Protein AF-A0A3M1SHG5-F1 (afdb_monomer_lite)

Radius of gyration: 18.91 Å; chains: 1; bounding box: 46×49×50 Å

pLDDT: mean 85.2, std 12.47, range [35.81, 97.19]

Sequence (243 aa):
SERDSDAIVTEVKMPDAFVSQILRYESGGIKKIAETGGFFRVINNHLYHQGYSRKEVFSGPIHEVRLDGALKFGEEIKNFSGPIYDFAPLSEKKVISVDKDNRLVLLEEGVAYWIDDEDLGGFTREFRGASPTLMLEAPKWHINDRLEPYLGGVLVPDREPLASKAKTIGYKSSQLLYVWERDGLVQKKAVIEKIKGELLDYTLMGNKIAVLSKPMFGLQAGNILKGENPFVKLLQVYSVSVR

Secondary structure (DSSP, 8-state):
--GGGEEEEEEEETTTEEEEEEEEEETTEEEEEEEEESEEEEETTEEEEEEEETTTEEEEEEEEEEEESEEEEEEEP-S--S-TTSEEESSSSEEEEE-TTSEEEEEETTEEEEEEEEE----SEEEE---SSTTSPPPEEEEPPPPEEETTEEEEEEEEESSTT-TTS-EEEEEEEEEEEETTEEEEEEEEEEEESEEEEEEEETTEEEEEEE-GGG--HHHHTTTS-S---EEEEEEPP--

Foldseek 3Di:
DQCVQKDKDWDDPPPPFIKIWIWGQDPVGIDTQAMDTADWDDAPNWIKGFHADLVQRGDDFIFTWDDDSYIDTHDGLQLEDDHPQFWHDLDSFWIWGADPQQWIFIGGSHHTPDTDPDHQLDAQAKDFYDDPDPPDGGDIDGRHAHWYDDPSWIKDKGFAAPDSVCSHQWTQFIFIWTWHDDPSDIDIDTQGGGHAIAFPHWDDDPQKIWTWHAHGNQADVVCVVVVHDRRDIDTDMDGGDDD

Structure (mmCIF, N/CA/C/O backbone):
data_AF-A0A3M1SHG5-F1
#
_entry.id   AF-A0A3M1SHG5-F1
#
loop_
_atom_site.group_PDB
_atom_site.id
_atom_site.type_symbol
_atom_site.label_atom_id
_atom_site.label_alt_id
_atom_site.label_comp_id
_atom_site.label_asym_id
_atom_site.label_entity_id
_atom_site.label_seq_id
_atom_site.pdbx_PDB_ins_code
_atom_site.Cartn_x
_atom_site.Cartn_y
_atom_site.Cartn_z
_atom_site.occupancy
_atom_site.B_iso_or_equiv
_atom_site.auth_seq_id
_atom_site.auth_comp_id
_atom_site.auth_asym_id
_atom_site.auth_atom_id
_atom_site.pdbx_PDB_model_num
ATOM 1 N N . SER A 1 1 ? 17.444 13.078 5.108 1.00 42.72 1 SER A N 1
ATOM 2 C CA . SER A 1 1 ? 18.357 13.984 4.369 1.00 42.72 1 SER A CA 1
ATOM 3 C C . SER A 1 1 ? 17.901 14.080 2.917 1.00 42.72 1 SER A C 1
ATOM 5 O O . SER A 1 1 ? 17.712 13.048 2.288 1.00 42.72 1 SER A O 1
ATOM 7 N N . GLU A 1 2 ? 17.637 15.303 2.437 1.00 35.81 2 GLU A N 1
ATOM 8 C CA . GLU A 1 2 ? 17.063 15.724 1.129 1.00 35.81 2 GLU A CA 1
ATOM 9 C C . GLU A 1 2 ? 15.755 15.072 0.628 1.00 35.81 2 GLU A C 1
ATOM 11 O O . GLU A 1 2 ? 14.947 15.775 0.033 1.00 35.81 2 GLU A O 1
ATOM 16 N N . ARG A 1 3 ? 15.478 13.790 0.896 1.00 50.09 3 ARG A N 1
ATOM 17 C CA . ARG A 1 3 ? 14.226 13.115 0.495 1.00 50.09 3 ARG A CA 1
ATOM 18 C C . ARG A 1 3 ? 13.043 13.366 1.434 1.00 50.09 3 ARG A C 1
ATOM 20 O O . ARG A 1 3 ? 11.915 13.094 1.050 1.00 50.09 3 ARG A O 1
ATOM 27 N N . ASP A 1 4 ? 13.275 13.894 2.638 1.00 52.69 4 ASP A N 1
ATOM 28 C CA . ASP A 1 4 ? 12.216 14.083 3.648 1.00 52.69 4 ASP A CA 1
ATOM 29 C C . ASP A 1 4 ? 11.185 15.166 3.257 1.00 52.69 4 ASP A C 1
ATOM 31 O O . ASP A 1 4 ? 10.133 15.272 3.883 1.00 52.69 4 ASP A O 1
ATOM 35 N N . SER A 1 5 ? 11.465 15.964 2.219 1.00 61.06 5 SER A N 1
ATOM 36 C CA . SER A 1 5 ? 10.555 16.974 1.651 1.00 61.06 5 SER A CA 1
ATOM 37 C C . SER A 1 5 ? 9.910 16.564 0.322 1.00 61.06 5 SER A C 1
ATOM 39 O O . SER A 1 5 ? 9.179 17.366 -0.269 1.00 61.06 5 SER A O 1
ATOM 41 N N . ASP A 1 6 ? 10.202 15.359 -0.173 1.00 75.19 6 ASP A N 1
ATOM 42 C CA . ASP A 1 6 ? 9.713 14.889 -1.466 1.00 75.19 6 ASP A CA 1
ATOM 43 C C . ASP A 1 6 ? 8.403 14.113 -1.281 1.00 75.19 6 ASP A C 1
ATOM 45 O O . ASP A 1 6 ? 8.302 13.181 -0.484 1.00 75.19 6 ASP A O 1
ATOM 49 N N . ALA A 1 7 ? 7.384 14.500 -2.040 1.00 77.69 7 ALA A N 1
ATOM 50 C CA . ALA A 1 7 ? 6.098 13.833 -2.125 1.00 77.69 7 ALA A CA 1
ATOM 51 C C . ALA A 1 7 ? 5.972 13.121 -3.473 1.00 77.69 7 ALA A C 1
ATOM 53 O O . ALA A 1 7 ? 6.333 13.657 -4.521 1.00 77.69 7 ALA A O 1
ATOM 54 N N . ILE A 1 8 ? 5.405 11.919 -3.460 1.00 77.31 8 ILE A N 1
ATOM 55 C CA . ILE A 1 8 ? 5.080 11.182 -4.680 1.00 77.31 8 ILE A CA 1
ATOM 56 C C . ILE A 1 8 ? 3.580 11.235 -4.874 1.00 77.31 8 ILE A C 1
ATOM 58 O O . ILE A 1 8 ? 2.815 10.874 -3.979 1.00 77.31 8 ILE A O 1
ATOM 62 N N . VAL A 1 9 ? 3.173 11.674 -6.058 1.00 78.38 9 VAL A N 1
ATOM 63 C CA . VAL A 1 9 ? 1.771 11.768 -6.446 1.00 78.38 9 VAL A CA 1
ATOM 64 C C . VAL A 1 9 ? 1.573 10.937 -7.704 1.00 78.38 9 VAL A C 1
ATOM 66 O O . VAL A 1 9 ? 2.239 11.156 -8.712 1.00 78.38 9 VAL A O 1
ATOM 69 N N . THR A 1 10 ? 0.655 9.977 -7.646 1.00 74.75 10 THR A N 1
ATOM 70 C CA . THR A 1 10 ? 0.215 9.219 -8.820 1.00 74.75 10 THR A CA 1
ATOM 71 C C . THR A 1 10 ? -1.166 9.708 -9.222 1.00 74.75 10 THR A C 1
ATOM 73 O O . THR A 1 10 ? -2.114 9.614 -8.442 1.00 74.75 10 THR A O 1
ATOM 76 N N . GLU A 1 11 ? -1.274 10.222 -10.443 1.00 70.12 11 GLU A N 1
ATOM 77 C CA . GLU A 1 11 ? -2.518 10.708 -11.024 1.00 70.12 11 GLU A CA 1
ATOM 78 C C . GLU A 1 11 ? -3.013 9.761 -12.117 1.00 70.12 11 GLU A C 1
ATOM 80 O O . GLU A 1 11 ? -2.271 9.344 -13.012 1.00 70.12 11 GLU A O 1
ATOM 85 N N . VAL A 1 12 ? -4.311 9.467 -12.067 1.00 68.81 12 VAL A N 1
ATOM 86 C CA . VAL A 1 12 ? -4.997 8.695 -13.103 1.00 68.81 12 VAL A CA 1
ATOM 87 C C . VAL A 1 12 ? -5.640 9.663 -14.089 1.00 68.81 12 VAL A C 1
ATOM 89 O O . VAL A 1 12 ? -6.598 10.355 -13.743 1.00 68.81 12 VAL A O 1
ATOM 92 N N . LYS A 1 13 ? -5.155 9.700 -15.332 1.00 67.19 13 LYS A N 1
ATOM 93 C CA . LYS A 1 13 ? -5.786 10.444 -16.432 1.00 67.19 13 LYS A CA 1
ATOM 94 C C . LYS A 1 13 ? -6.551 9.458 -17.306 1.00 67.19 13 LYS A C 1
ATOM 96 O O . LYS A 1 13 ? -6.068 8.985 -18.335 1.00 67.19 13 LYS A O 1
ATOM 101 N N . MET A 1 14 ? -7.747 9.106 -16.841 1.00 61.06 14 MET A N 1
ATOM 102 C CA . MET A 1 14 ? -8.614 8.154 -17.534 1.00 61.06 14 MET A CA 1
ATOM 103 C C . MET A 1 14 ? -9.042 8.679 -18.915 1.00 61.06 14 MET A C 1
ATOM 105 O O . MET A 1 14 ? -9.352 9.867 -19.020 1.00 61.06 14 MET A O 1
ATOM 109 N N . PRO A 1 15 ? -9.145 7.815 -19.947 1.00 58.28 15 PRO A N 1
ATOM 110 C CA . PRO A 1 15 ? -8.792 6.388 -19.981 1.00 58.28 15 PRO A CA 1
ATOM 111 C C . PRO A 1 15 ? -7.375 6.108 -20.525 1.00 58.28 15 PRO A C 1
ATOM 113 O O . PRO A 1 15 ? -7.031 4.952 -20.774 1.00 58.28 15 PRO A O 1
ATOM 116 N N . ASP A 1 16 ? -6.568 7.142 -20.768 1.00 64.56 16 ASP A N 1
ATOM 117 C CA . ASP A 1 16 ? -5.453 7.036 -21.711 1.00 64.56 16 ASP A CA 1
ATOM 118 C C . ASP A 1 16 ? -4.076 6.929 -21.058 1.00 64.56 16 ASP A C 1
ATOM 120 O O . ASP A 1 16 ? -3.171 6.361 -21.674 1.00 64.56 16 ASP A O 1
ATOM 124 N N . ALA A 1 17 ? -3.903 7.447 -19.839 1.00 71.75 17 ALA A N 1
ATOM 125 C CA . ALA A 1 17 ? -2.590 7.505 -19.215 1.00 71.75 17 ALA A CA 1
ATOM 126 C C . ALA A 1 17 ? -2.629 7.447 -17.686 1.00 71.75 17 ALA A C 1
ATOM 128 O O . ALA A 1 17 ? -3.481 8.034 -17.018 1.00 71.75 17 ALA A O 1
ATOM 129 N N . PHE A 1 18 ? -1.604 6.806 -17.143 1.00 82.12 18 PHE A N 1
ATOM 130 C CA . PHE A 1 18 ? -1.181 6.968 -15.764 1.00 82.12 18 PHE A CA 1
ATOM 131 C C . PHE A 1 18 ? 0.082 7.800 -15.729 1.00 82.12 18 PHE A C 1
ATOM 133 O O . PHE A 1 18 ? 1.039 7.482 -16.438 1.00 82.12 18 PHE A O 1
ATOM 140 N N . VAL A 1 19 ? 0.072 8.850 -14.915 1.00 88.31 19 VAL A N 1
ATOM 141 C CA . VAL A 1 19 ? 1.222 9.731 -14.745 1.00 88.31 19 VAL A CA 1
ATOM 142 C C . VAL A 1 19 ? 1.568 9.776 -13.267 1.00 88.31 19 VAL A C 1
ATOM 144 O O . VAL A 1 19 ? 0.762 10.212 -12.445 1.00 88.31 19 VAL A O 1
ATOM 147 N N . SER A 1 20 ? 2.780 9.352 -12.932 1.00 90.81 20 SER A N 1
ATOM 148 C CA . SER A 1 20 ? 3.344 9.546 -11.600 1.00 90.81 20 SER A CA 1
ATOM 149 C C . SER A 1 20 ? 4.341 10.692 -11.620 1.00 90.81 20 SER A C 1
ATOM 151 O O . SER A 1 20 ? 5.168 10.809 -12.524 1.00 90.81 20 SER A O 1
ATOM 153 N N . GLN A 1 21 ? 4.274 11.530 -10.594 1.00 92.25 21 GLN A N 1
ATOM 154 C CA . GLN A 1 21 ? 5.118 12.698 -10.404 1.00 92.25 21 GLN A CA 1
ATOM 155 C C . GLN A 1 21 ? 5.831 12.617 -9.059 1.00 92.25 21 GLN A C 1
ATOM 157 O O . GLN A 1 21 ? 5.271 12.162 -8.060 1.00 92.25 21 GLN A O 1
ATOM 162 N N . ILE A 1 22 ? 7.064 13.113 -9.039 1.00 90.88 22 ILE A N 1
ATOM 163 C CA . ILE A 1 22 ? 7.790 13.406 -7.807 1.00 90.88 22 ILE A CA 1
ATOM 164 C C . ILE A 1 22 ? 7.788 14.920 -7.650 1.00 90.88 22 ILE A C 1
ATOM 166 O O . ILE A 1 22 ? 8.223 15.656 -8.544 1.00 90.88 22 ILE A O 1
ATOM 170 N N . LEU A 1 23 ? 7.261 15.372 -6.524 1.00 90.31 23 LEU A N 1
ATOM 171 C CA . LEU A 1 23 ? 7.122 16.767 -6.152 1.00 90.31 23 LEU A CA 1
ATOM 172 C C . LEU A 1 23 ? 8.027 17.043 -4.954 1.00 90.31 23 LEU A C 1
ATOM 174 O O . LEU A 1 23 ? 8.112 16.224 -4.050 1.00 90.31 23 LEU A O 1
ATOM 178 N N . ARG A 1 24 ? 8.666 18.205 -4.917 1.00 87.50 24 ARG A N 1
ATOM 179 C CA . ARG A 1 24 ? 9.468 18.667 -3.785 1.00 87.50 24 ARG A CA 1
ATOM 180 C C . ARG A 1 24 ? 8.881 19.948 -3.238 1.00 87.50 24 ARG A C 1
ATOM 182 O O . ARG A 1 24 ? 8.533 20.843 -4.010 1.00 87.50 24 ARG A O 1
ATOM 189 N N . TYR A 1 25 ? 8.782 20.038 -1.918 1.00 85.31 25 TYR A N 1
ATOM 190 C CA . TYR A 1 25 ? 8.487 21.302 -1.262 1.00 85.31 25 TYR A CA 1
ATOM 191 C C . TYR A 1 25 ? 9.783 22.080 -1.015 1.00 85.31 25 TYR A C 1
ATOM 193 O O . TYR A 1 25 ? 10.661 21.626 -0.284 1.00 85.31 25 TYR A O 1
ATOM 201 N N . GLU A 1 26 ? 9.898 23.254 -1.628 1.00 86.69 26 GLU A N 1
ATOM 202 C CA . GLU A 1 26 ? 11.023 24.182 -1.485 1.00 86.69 26 GLU A CA 1
ATOM 203 C C . GLU A 1 26 ? 10.512 25.528 -0.937 1.00 86.69 26 GLU A C 1
ATOM 205 O O . GLU A 1 26 ? 9.307 25.775 -0.879 1.00 86.69 26 GLU A O 1
ATOM 210 N N . SER A 1 27 ? 11.411 26.437 -0.544 1.00 79.50 27 SER A N 1
ATOM 211 C CA . SER A 1 27 ? 11.055 27.731 0.075 1.00 79.50 27 SER A CA 1
ATOM 212 C C . SER A 1 27 ? 10.133 28.623 -0.775 1.00 79.50 27 SER A C 1
ATOM 214 O O . SER A 1 27 ? 9.500 29.528 -0.235 1.00 79.50 27 SER A O 1
ATOM 216 N N . GLY A 1 28 ? 10.032 28.363 -2.083 1.00 81.75 28 GLY A N 1
ATOM 217 C CA . GLY A 1 28 ? 9.142 29.051 -3.024 1.00 81.75 28 GLY A CA 1
ATOM 218 C C . GLY A 1 28 ? 7.866 28.287 -3.402 1.00 81.75 28 GLY A C 1
ATOM 219 O O . GLY A 1 28 ? 7.107 28.784 -4.232 1.00 81.75 28 GLY A O 1
ATOM 220 N N . GLY A 1 29 ? 7.623 27.098 -2.837 1.00 87.38 29 GLY A N 1
ATOM 221 C CA . GLY A 1 29 ? 6.429 26.287 -3.093 1.00 87.38 29 GLY A CA 1
ATOM 222 C C . GLY A 1 29 ? 6.726 24.855 -3.545 1.00 87.38 29 GLY A C 1
ATOM 223 O O . GLY A 1 29 ? 7.821 24.328 -3.361 1.00 87.38 29 GLY A O 1
ATOM 224 N N . ILE A 1 30 ? 5.712 24.207 -4.124 1.00 88.25 30 ILE A N 1
ATOM 225 C CA . ILE A 1 30 ? 5.806 22.828 -4.618 1.00 88.25 30 ILE A CA 1
ATOM 226 C C . ILE A 1 30 ? 6.327 22.840 -6.055 1.00 88.25 30 ILE A C 1
ATOM 228 O O . ILE A 1 30 ? 5.734 23.468 -6.934 1.00 88.25 30 ILE A O 1
ATOM 232 N N . LYS A 1 31 ? 7.404 22.100 -6.307 1.00 90.12 31 LYS A N 1
ATOM 233 C CA . LYS A 1 31 ? 8.021 21.963 -7.626 1.00 90.12 31 LYS A CA 1
ATOM 234 C C . LYS A 1 31 ? 8.015 20.508 -8.075 1.00 90.12 31 LYS A C 1
ATOM 236 O O . LYS A 1 31 ? 8.397 19.621 -7.321 1.00 90.12 31 LYS A O 1
ATOM 241 N N . LYS A 1 32 ? 7.638 20.257 -9.330 1.00 91.44 32 LYS A N 1
ATOM 242 C CA . LYS A 1 32 ? 7.805 18.938 -9.953 1.00 91.44 32 LYS A CA 1
ATOM 243 C C . LYS A 1 32 ? 9.272 18.719 -10.311 1.00 91.44 32 LYS A C 1
ATOM 245 O O . LYS A 1 32 ? 9.841 19.522 -11.049 1.00 91.44 32 LYS A O 1
ATOM 250 N N . ILE A 1 33 ? 9.860 17.637 -9.809 1.00 92.19 33 ILE A N 1
ATOM 251 C CA . ILE A 1 33 ? 11.266 17.283 -10.057 1.00 92.19 33 ILE A CA 1
ATOM 252 C C . ILE A 1 33 ? 11.418 16.083 -10.996 1.00 92.19 33 ILE A C 1
ATOM 254 O O . ILE A 1 33 ? 12.438 15.970 -11.666 1.00 92.19 33 ILE A O 1
ATOM 258 N N . ALA A 1 34 ? 10.404 15.220 -11.096 1.00 92.06 34 ALA A N 1
ATOM 259 C CA . ALA A 1 34 ? 10.371 14.130 -12.068 1.00 92.06 34 ALA A CA 1
ATOM 260 C C . ALA A 1 34 ? 8.934 13.737 -12.430 1.00 92.06 34 ALA A C 1
ATOM 262 O O . ALA A 1 34 ? 7.996 13.991 -11.672 1.00 92.06 34 ALA A O 1
ATOM 263 N N . GLU A 1 35 ? 8.775 13.098 -13.584 1.00 92.56 35 GLU A N 1
ATOM 264 C CA . GLU A 1 35 ? 7.515 12.536 -14.065 1.00 92.56 35 GLU A CA 1
ATOM 265 C C . GLU A 1 35 ? 7.798 11.276 -14.886 1.00 92.56 35 GLU A C 1
ATOM 267 O O . GLU A 1 35 ? 8.805 11.212 -15.592 1.00 92.56 35 GLU A O 1
ATOM 272 N N . THR A 1 36 ? 6.915 10.286 -14.803 1.00 92.38 36 THR A N 1
ATOM 273 C CA . THR A 1 36 ? 6.947 9.098 -15.658 1.00 92.38 36 THR A CA 1
ATOM 274 C C . THR A 1 36 ? 5.536 8.596 -15.949 1.00 92.38 36 THR A C 1
ATOM 276 O O . THR A 1 36 ? 4.593 8.888 -15.209 1.00 92.38 36 THR A O 1
ATOM 279 N N . GLY A 1 37 ? 5.399 7.806 -17.013 1.00 92.12 37 GLY A N 1
ATOM 280 C CA . GLY A 1 37 ? 4.213 6.982 -17.218 1.00 92.12 37 GLY A CA 1
ATOM 281 C C . GLY A 1 37 ? 4.237 5.760 -16.297 1.00 92.12 37 GLY A C 1
ATOM 282 O O . GLY A 1 37 ? 5.302 5.193 -16.067 1.00 92.12 37 GLY A O 1
ATOM 283 N N . GLY A 1 38 ? 3.084 5.327 -15.791 1.00 92.31 38 GLY A N 1
ATOM 284 C CA . GLY A 1 38 ? 2.986 4.186 -14.872 1.00 92.31 38 GLY A CA 1
ATOM 285 C C . GLY A 1 38 ? 2.864 4.602 -13.410 1.00 92.31 38 GLY A C 1
ATOM 286 O O . GLY A 1 38 ? 2.275 5.640 -13.116 1.00 92.31 38 GLY A O 1
ATOM 287 N N . PHE A 1 39 ? 3.382 3.768 -12.511 1.00 92.44 39 PHE A N 1
ATOM 288 C CA . PHE A 1 39 ? 3.180 3.885 -11.070 1.00 92.44 39 PHE A CA 1
ATOM 289 C C . PHE A 1 39 ? 4.503 4.046 -10.335 1.00 92.44 39 PHE A C 1
ATOM 291 O O . PHE A 1 39 ? 5.429 3.273 -10.565 1.00 92.44 39 PHE A O 1
ATOM 298 N N . PHE A 1 40 ? 4.563 4.992 -9.398 1.00 92.88 40 PHE A N 1
ATOM 299 C CA . PHE A 1 40 ? 5.627 5.075 -8.401 1.00 92.88 40 PHE A CA 1
ATOM 300 C C . PHE A 1 40 ? 5.162 4.613 -7.024 1.00 92.88 40 PHE A C 1
ATOM 302 O O . PHE A 1 40 ? 4.040 4.898 -6.591 1.00 92.88 40 PHE A O 1
ATOM 309 N N . ARG A 1 41 ? 6.076 3.978 -6.290 1.00 91.19 41 ARG A 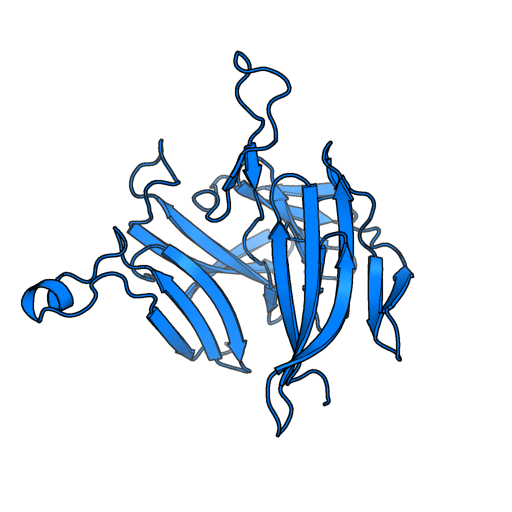N 1
ATOM 310 C CA . ARG A 1 41 ? 5.902 3.674 -4.870 1.00 91.19 41 ARG A CA 1
ATOM 311 C C . ARG A 1 41 ? 7.237 3.737 -4.143 1.00 91.19 41 ARG A C 1
ATOM 313 O O . ARG A 1 41 ? 8.246 3.293 -4.675 1.00 91.19 41 ARG A O 1
ATOM 320 N N . VAL A 1 42 ? 7.233 4.260 -2.922 1.00 90.00 42 VAL A N 1
ATOM 321 C CA . VAL A 1 42 ? 8.375 4.136 -2.010 1.00 90.00 42 VAL A CA 1
ATOM 322 C C . VAL A 1 42 ? 8.140 2.965 -1.072 1.00 90.00 42 VAL A C 1
ATOM 324 O O . VAL A 1 42 ? 7.045 2.825 -0.534 1.00 90.00 42 VAL A O 1
ATOM 327 N N . ILE A 1 43 ? 9.162 2.129 -0.906 1.00 89.00 43 ILE A N 1
ATOM 328 C CA . ILE A 1 43 ? 9.188 1.010 0.039 1.00 89.00 43 ILE A CA 1
ATOM 329 C C . ILE A 1 43 ? 10.588 0.993 0.666 1.00 89.00 43 ILE A C 1
ATOM 331 O O . ILE A 1 43 ? 11.580 1.001 -0.062 1.00 89.00 43 ILE A O 1
ATOM 335 N N . ASN A 1 44 ? 10.697 0.994 1.999 1.00 86.81 44 ASN A N 1
ATOM 336 C CA . ASN A 1 44 ? 11.988 1.008 2.714 1.00 86.81 44 ASN A CA 1
ATOM 337 C C . ASN A 1 44 ? 12.956 2.120 2.251 1.00 86.81 44 ASN A C 1
ATOM 339 O O . ASN A 1 44 ? 14.155 1.895 2.143 1.00 86.81 44 ASN A O 1
ATOM 343 N N . ASN A 1 45 ? 12.454 3.326 1.961 1.00 86.19 45 ASN A N 1
ATOM 344 C CA . ASN A 1 45 ? 13.222 4.461 1.411 1.00 86.19 45 ASN A CA 1
ATOM 345 C C . ASN A 1 45 ? 13.799 4.265 -0.006 1.00 86.19 45 ASN A C 1
ATOM 347 O O . ASN A 1 45 ? 14.528 5.135 -0.494 1.00 86.19 45 ASN A O 1
ATOM 351 N N . HIS A 1 46 ? 13.444 3.185 -0.697 1.00 89.94 46 HIS A N 1
ATOM 352 C CA . HIS A 1 46 ? 13.739 2.985 -2.113 1.00 89.94 46 HIS A CA 1
ATOM 353 C C . HIS A 1 46 ? 12.517 3.362 -2.947 1.00 89.94 46 HIS A C 1
ATOM 355 O O . HIS A 1 46 ? 11.385 3.062 -2.571 1.00 89.94 46 HIS A O 1
ATOM 361 N N . LEU A 1 47 ? 12.745 4.046 -4.067 1.00 92.81 47 LEU A N 1
ATOM 362 C CA . LEU A 1 47 ? 11.706 4.349 -5.042 1.00 92.81 47 LEU A CA 1
ATOM 363 C C . LEU A 1 47 ? 11.625 3.188 -6.029 1.00 92.81 47 LEU A C 1
ATOM 365 O O . LEU A 1 47 ? 12.648 2.731 -6.523 1.00 92.81 47 LEU A O 1
ATOM 369 N N . TYR A 1 48 ? 10.413 2.758 -6.344 1.00 94.50 48 TYR A N 1
ATOM 370 C CA . TYR A 1 48 ? 10.136 1.705 -7.305 1.00 94.50 48 TYR A CA 1
ATOM 371 C C . TYR A 1 48 ? 9.155 2.186 -8.361 1.00 94.50 48 TYR A C 1
ATOM 373 O O . TYR A 1 48 ? 8.326 3.066 -8.099 1.00 94.50 48 TYR A O 1
ATOM 381 N N . HIS A 1 49 ? 9.234 1.579 -9.541 1.00 95.75 49 HIS A N 1
ATOM 382 C CA . HIS A 1 49 ? 8.349 1.843 -10.664 1.00 95.75 49 HIS A CA 1
ATOM 383 C C . HIS A 1 49 ? 7.808 0.563 -11.286 1.00 95.75 49 HIS A C 1
ATOM 385 O O . HIS A 1 49 ? 8.516 -0.436 -11.373 1.00 95.75 49 HIS A O 1
ATOM 391 N N . GLN A 1 50 ? 6.562 0.637 -11.749 1.00 95.88 50 GLN A N 1
ATOM 392 C CA . GLN A 1 50 ? 5.965 -0.353 -12.635 1.00 95.88 50 GLN A CA 1
ATOM 393 C C . GLN A 1 50 ? 5.233 0.349 -13.779 1.00 95.88 50 GLN A C 1
ATOM 395 O O . GLN A 1 50 ? 4.607 1.400 -13.592 1.00 95.88 50 GLN A O 1
ATOM 400 N N . GLY A 1 51 ? 5.310 -0.232 -14.974 1.00 94.19 51 GLY A N 1
ATOM 401 C CA . GLY A 1 51 ? 4.663 0.305 -16.164 1.00 94.19 51 GLY A CA 1
ATOM 402 C C . GLY A 1 51 ? 3.137 0.285 -16.078 1.00 94.19 51 GLY A C 1
ATOM 403 O O . GLY A 1 51 ? 2.538 -0.444 -15.287 1.00 94.19 51 GLY A O 1
ATOM 404 N N . TYR A 1 52 ? 2.504 1.080 -16.943 1.00 90.81 52 TYR A N 1
ATOM 405 C CA . TYR A 1 52 ? 1.063 1.031 -17.176 1.00 90.81 52 TYR A CA 1
ATOM 406 C C . TYR A 1 52 ? 0.744 0.609 -18.608 1.00 90.81 52 TYR A C 1
ATOM 408 O O . TYR A 1 52 ? 1.356 1.099 -19.557 1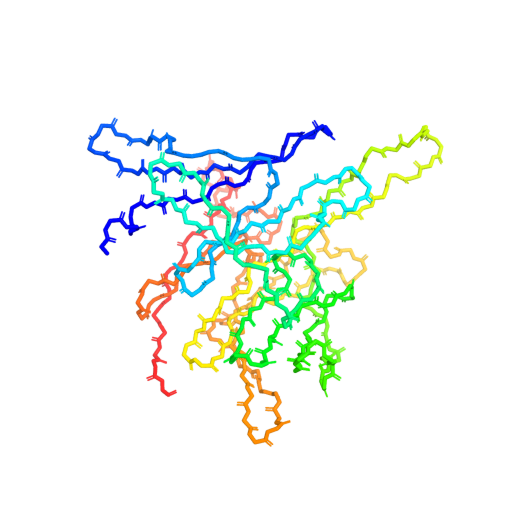.00 90.81 52 TYR A O 1
ATOM 416 N N . SER A 1 53 ? -0.261 -0.253 -18.771 1.00 88.12 53 SER A N 1
ATOM 417 C CA . SER A 1 53 ? -0.862 -0.542 -20.075 1.00 88.12 53 SER A CA 1
ATOM 418 C C . SER A 1 53 ? -2.376 -0.693 -19.957 1.00 88.12 53 SER A C 1
ATOM 420 O O . SER A 1 53 ? -2.896 -1.099 -18.923 1.00 88.12 53 SER A O 1
ATOM 422 N N . ARG A 1 54 ? -3.118 -0.423 -21.037 1.00 81.56 54 ARG A N 1
ATOM 423 C CA . ARG A 1 54 ? -4.585 -0.596 -21.036 1.00 81.56 54 ARG A CA 1
ATOM 424 C C . ARG A 1 54 ? -5.032 -2.044 -20.836 1.00 81.56 54 ARG A C 1
ATOM 426 O O . ARG A 1 54 ? -6.167 -2.272 -20.438 1.00 81.56 54 ARG A O 1
ATOM 433 N N . LYS A 1 55 ? -4.169 -3.004 -21.176 1.00 83.00 55 LYS A N 1
ATOM 434 C CA . LYS A 1 55 ? -4.487 -4.433 -21.136 1.00 83.00 55 LYS A CA 1
ATOM 435 C C . LYS A 1 55 ? -4.327 -5.007 -19.729 1.00 83.00 55 LYS A C 1
ATOM 437 O O . LYS A 1 55 ? -5.181 -5.768 -19.296 1.00 83.00 55 LYS A O 1
ATOM 442 N N . GLU A 1 56 ? -3.239 -4.656 -19.049 1.00 85.56 56 GLU A N 1
ATOM 443 C CA . GLU A 1 56 ? -2.849 -5.268 -17.767 1.00 85.56 56 GLU A CA 1
ATOM 444 C C . GLU A 1 56 ? -2.982 -4.307 -16.584 1.00 85.56 56 GLU A C 1
ATOM 446 O O . GLU A 1 56 ? -2.971 -4.744 -15.440 1.00 85.56 56 GLU A O 1
ATOM 451 N N . VAL A 1 57 ? -3.149 -3.007 -16.851 1.00 87.94 57 VAL A N 1
ATOM 452 C CA . VAL A 1 57 ? -3.066 -1.906 -15.883 1.00 87.94 57 VAL A CA 1
ATOM 453 C C . VAL A 1 57 ? -1.681 -1.819 -15.261 1.00 87.94 57 VAL A C 1
ATOM 455 O O . VAL A 1 57 ? -0.966 -0.882 -15.577 1.00 87.94 57 VAL A O 1
ATOM 458 N N . PHE A 1 58 ? -1.269 -2.795 -14.463 1.00 91.56 58 PHE A N 1
ATOM 459 C CA . PHE A 1 58 ? 0.091 -2.939 -13.953 1.00 91.56 58 PHE A CA 1
ATOM 460 C C . PHE A 1 58 ? 0.880 -3.808 -14.924 1.00 91.56 58 PHE A C 1
ATOM 462 O O . PHE A 1 58 ? 0.661 -5.014 -15.003 1.00 91.56 58 PHE A O 1
ATOM 469 N N . SER A 1 59 ? 1.746 -3.185 -15.721 1.00 93.19 59 SER A N 1
ATOM 470 C CA . SER A 1 59 ? 2.384 -3.856 -16.852 1.00 93.19 59 SER A CA 1
ATOM 471 C C . SER A 1 59 ? 3.890 -3.946 -16.681 1.00 93.19 59 SER A C 1
ATOM 473 O O . SER A 1 59 ? 4.562 -2.952 -16.390 1.00 93.19 59 SER A O 1
ATOM 475 N N . GLY A 1 60 ? 4.402 -5.150 -16.919 1.00 94.44 60 GLY A N 1
ATOM 476 C CA . GLY A 1 60 ? 5.816 -5.460 -16.790 1.00 94.44 60 GLY A CA 1
ATOM 477 C C . GLY A 1 60 ? 6.301 -5.579 -15.338 1.00 94.44 60 GLY A C 1
ATOM 478 O O . GLY A 1 60 ? 5.513 -5.502 -14.387 1.00 94.44 60 GLY A O 1
ATOM 479 N N . PRO A 1 61 ? 7.612 -5.808 -15.178 1.00 95.56 61 PRO A N 1
ATOM 480 C CA . PRO A 1 61 ? 8.235 -5.984 -13.876 1.00 95.56 61 PRO A CA 1
ATOM 481 C C . PRO A 1 61 ? 8.319 -4.688 -13.062 1.00 95.56 61 PRO A C 1
ATOM 483 O O . PRO A 1 61 ? 8.122 -3.582 -13.571 1.00 95.56 61 PRO A O 1
ATOM 486 N N . ILE A 1 62 ? 8.616 -4.844 -11.771 1.00 96.19 62 ILE A N 1
ATOM 487 C CA . ILE A 1 62 ? 8.850 -3.735 -10.845 1.00 96.19 62 ILE A CA 1
ATOM 488 C C . ILE A 1 62 ? 10.352 -3.472 -10.781 1.00 96.19 62 ILE A C 1
ATOM 490 O O . ILE A 1 62 ? 11.115 -4.371 -10.432 1.00 96.19 62 ILE A O 1
ATOM 494 N N . HIS A 1 63 ? 10.767 -2.238 -11.059 1.00 96.19 63 HIS A N 1
ATOM 495 C CA . HIS A 1 63 ? 12.169 -1.822 -11.022 1.00 96.19 63 HIS A CA 1
ATOM 496 C C . HIS A 1 63 ? 12.444 -0.870 -9.865 1.00 96.19 63 HIS A C 1
ATOM 498 O O . HIS A 1 63 ? 11.634 0.020 -9.595 1.00 96.19 63 HIS A O 1
ATOM 504 N N . GLU A 1 64 ? 13.608 -0.988 -9.224 1.00 95.19 64 GLU A N 1
ATOM 505 C CA . GLU A 1 64 ? 14.129 0.105 -8.394 1.00 95.19 64 GLU A CA 1
ATOM 506 C C . GLU A 1 64 ? 14.434 1.316 -9.291 1.00 95.19 64 GLU A C 1
ATOM 508 O O . GLU A 1 64 ? 14.922 1.178 -10.412 1.00 95.19 64 GLU A O 1
ATOM 513 N N . VAL A 1 65 ? 14.162 2.523 -8.808 1.00 95.12 65 VAL A N 1
ATOM 514 C CA . VAL A 1 65 ? 14.420 3.775 -9.516 1.00 95.12 65 VAL A CA 1
ATOM 515 C C . VAL A 1 65 ? 15.236 4.706 -8.636 1.00 95.12 65 VAL A C 1
ATOM 517 O O . VAL A 1 65 ? 14.962 4.897 -7.452 1.00 95.12 65 VAL A O 1
ATOM 520 N N . ARG A 1 66 ? 16.237 5.347 -9.236 1.00 93.12 66 ARG A N 1
ATOM 521 C CA . ARG A 1 66 ? 17.020 6.410 -8.599 1.00 93.12 66 ARG A CA 1
ATOM 522 C C . ARG A 1 66 ? 16.773 7.728 -9.312 1.00 93.12 66 ARG A C 1
ATOM 524 O O . ARG A 1 66 ? 16.715 7.774 -10.538 1.00 93.12 66 ARG A O 1
ATOM 531 N N . LEU A 1 67 ? 16.649 8.798 -8.532 1.00 88.31 67 LEU A N 1
ATOM 532 C CA . LEU A 1 67 ? 16.606 10.161 -9.043 1.00 88.31 67 LEU A CA 1
ATOM 533 C C . LEU A 1 67 ? 17.991 10.790 -8.873 1.00 88.31 67 LEU A C 1
ATOM 535 O O . LEU A 1 67 ? 18.397 11.099 -7.757 1.00 88.31 67 LEU A O 1
ATOM 539 N N . ASP A 1 68 ? 18.706 10.950 -9.982 1.00 87.69 68 ASP A N 1
ATOM 540 C CA . ASP A 1 68 ? 20.041 11.554 -10.042 1.00 87.69 68 ASP A CA 1
ATOM 541 C C . ASP A 1 68 ? 20.109 12.463 -11.275 1.00 87.69 68 ASP A C 1
ATOM 543 O O . ASP A 1 68 ? 20.494 12.039 -12.369 1.00 87.69 68 ASP A O 1
ATOM 547 N N . GLY A 1 69 ? 19.557 13.673 -11.126 1.00 84.81 69 GLY A N 1
ATOM 548 C CA . GLY A 1 69 ? 19.266 14.620 -12.213 1.00 84.81 69 GLY A CA 1
ATOM 549 C C . GLY A 1 69 ? 18.119 14.182 -13.138 1.00 84.81 69 GLY A C 1
ATOM 550 O O . GLY A 1 69 ? 17.295 15.001 -13.532 1.00 84.81 69 GLY A O 1
ATOM 551 N N . ALA A 1 70 ? 18.032 12.886 -13.433 1.00 89.06 70 ALA A N 1
ATOM 552 C CA . ALA A 1 70 ? 16.971 12.224 -14.180 1.00 89.06 70 ALA A CA 1
ATOM 553 C C . ALA A 1 70 ? 16.605 10.883 -13.522 1.00 89.06 70 ALA A C 1
ATOM 555 O O . ALA A 1 70 ? 17.326 10.381 -12.653 1.00 89.06 70 ALA A O 1
ATOM 556 N N . LEU A 1 71 ? 15.480 10.300 -13.942 1.00 93.19 71 LEU A N 1
ATOM 557 C CA . LEU A 1 71 ? 15.065 8.965 -13.513 1.00 93.19 71 LEU A CA 1
ATOM 558 C C . LEU A 1 71 ? 15.978 7.906 -14.139 1.00 93.19 71 LEU A C 1
ATOM 560 O O . LEU A 1 71 ? 16.109 7.833 -15.361 1.00 93.19 71 LEU A O 1
ATOM 564 N N . LYS A 1 72 ? 16.588 7.075 -13.295 1.00 95.12 72 LYS A N 1
ATOM 565 C CA . LYS A 1 72 ? 17.415 5.932 -13.690 1.00 95.12 72 LYS A CA 1
ATOM 566 C C . LYS A 1 72 ? 16.765 4.653 -13.173 1.00 95.12 72 LYS A C 1
ATOM 568 O O . LYS A 1 72 ? 16.631 4.489 -11.962 1.00 95.12 72 LYS A O 1
ATOM 573 N N . PHE A 1 73 ? 16.366 3.775 -14.087 1.00 94.62 73 PHE A N 1
ATOM 574 C CA . PHE A 1 73 ? 15.764 2.478 -13.776 1.00 94.62 73 PHE A CA 1
ATOM 575 C C . PHE A 1 73 ? 16.869 1.449 -13.535 1.00 94.62 73 PHE A C 1
ATOM 577 O O . PHE A 1 73 ? 17.797 1.333 -14.336 1.00 94.62 73 PHE A O 1
ATOM 584 N N . GLY A 1 74 ? 16.793 0.773 -12.395 1.00 94.19 74 GLY A N 1
ATOM 585 C CA . GLY A 1 74 ? 17.742 -0.228 -11.934 1.00 94.19 74 GLY A CA 1
ATOM 586 C C . GLY A 1 74 ? 17.218 -1.649 -12.112 1.00 94.19 74 GLY A C 1
ATOM 587 O O . GLY A 1 74 ? 16.532 -1.969 -13.084 1.00 94.19 74 GLY A O 1
ATOM 588 N N . GLU A 1 75 ? 17.578 -2.511 -11.164 1.00 93.06 75 GLU A N 1
ATOM 589 C CA . GLU A 1 75 ? 17.239 -3.931 -11.204 1.00 93.06 75 GLU A CA 1
ATOM 590 C C . GLU A 1 75 ? 15.750 -4.189 -10.955 1.00 93.06 75 GLU A C 1
ATOM 592 O O . GLU A 1 75 ? 15.055 -3.424 -10.284 1.00 93.06 75 GLU A O 1
ATOM 597 N N . GLU A 1 76 ? 15.275 -5.296 -11.522 1.00 94.56 76 GLU A N 1
ATOM 598 C CA . GLU A 1 76 ? 13.950 -5.852 -11.266 1.00 94.56 76 GLU A CA 1
ATOM 599 C C . GLU A 1 76 ? 13.900 -6.574 -9.912 1.00 94.56 76 GLU A C 1
ATOM 601 O O . GLU A 1 76 ? 14.817 -7.319 -9.551 1.00 94.56 76 GLU A O 1
ATOM 606 N N . ILE A 1 77 ? 12.788 -6.410 -9.195 1.00 90.19 77 ILE A N 1
ATOM 607 C CA . ILE A 1 77 ? 12.469 -7.205 -8.008 1.00 90.19 77 ILE A CA 1
ATOM 608 C C . ILE A 1 77 ? 12.097 -8.631 -8.434 1.00 90.19 77 ILE A C 1
ATOM 610 O O . ILE A 1 77 ? 11.128 -8.831 -9.156 1.00 90.19 77 ILE A O 1
ATOM 614 N N . LYS A 1 78 ? 12.831 -9.633 -7.938 1.00 86.88 78 LYS A N 1
ATOM 615 C CA . LYS A 1 78 ? 12.631 -11.048 -8.316 1.00 86.88 78 LYS A CA 1
ATOM 616 C C . LYS A 1 78 ? 11.761 -11.860 -7.356 1.00 86.88 78 LYS A C 1
ATOM 618 O O . LYS A 1 78 ? 11.292 -12.929 -7.723 1.00 86.88 78 LYS A O 1
ATOM 623 N N . ASN A 1 79 ? 11.579 -11.399 -6.120 1.00 84.00 79 ASN A N 1
ATOM 624 C CA . ASN A 1 79 ? 10.888 -12.144 -5.060 1.00 84.00 79 ASN A CA 1
ATOM 625 C C . ASN A 1 79 ? 9.372 -11.873 -4.998 1.00 84.00 79 ASN A C 1
ATOM 627 O O . ASN A 1 79 ? 8.696 -12.396 -4.114 1.00 84.00 79 ASN A O 1
ATOM 631 N N . PHE A 1 80 ? 8.836 -11.074 -5.924 1.00 91.44 80 PHE A N 1
ATOM 632 C CA . PHE A 1 80 ? 7.411 -10.795 -6.037 1.00 91.44 80 PHE A CA 1
ATOM 633 C C . PHE A 1 80 ? 7.017 -10.549 -7.494 1.00 91.44 80 PHE A C 1
ATOM 635 O O . PHE A 1 80 ? 7.678 -9.795 -8.204 1.00 91.44 80 PHE A O 1
ATOM 642 N N . SER A 1 81 ? 5.901 -11.143 -7.913 1.00 90.81 81 SER A N 1
ATOM 643 C CA . SER A 1 81 ? 5.261 -10.863 -9.197 1.00 90.81 81 SER A CA 1
ATOM 644 C C . SER A 1 81 ? 3.843 -10.368 -8.950 1.00 90.81 81 SER A C 1
ATOM 646 O O . SER A 1 81 ? 3.027 -11.095 -8.383 1.00 90.81 81 SER A O 1
ATOM 648 N N . GLY A 1 82 ? 3.540 -9.154 -9.394 1.00 92.25 82 GLY A N 1
ATOM 649 C CA . GLY A 1 82 ? 2.214 -8.570 -9.241 1.00 92.25 82 GLY A CA 1
ATOM 650 C C . GLY A 1 82 ? 2.238 -7.045 -9.312 1.00 92.25 82 GLY A C 1
ATOM 651 O O . GLY A 1 82 ? 3.259 -6.455 -9.679 1.00 92.25 82 GLY A O 1
ATOM 652 N N . PRO A 1 83 ? 1.115 -6.396 -8.981 1.00 94.00 83 PRO A N 1
ATOM 653 C CA . PRO A 1 83 ? 1.033 -4.947 -8.883 1.00 94.00 83 PRO A CA 1
ATOM 654 C C . PRO A 1 83 ? 1.954 -4.369 -7.808 1.00 94.00 83 PRO A C 1
ATOM 656 O O . PRO A 1 83 ? 2.055 -4.877 -6.691 1.00 94.00 83 PRO A O 1
ATOM 659 N N . ILE A 1 84 ? 2.576 -3.233 -8.113 1.00 93.94 84 ILE A N 1
ATOM 660 C CA . ILE A 1 84 ? 3.528 -2.559 -7.227 1.00 93.94 84 ILE A CA 1
ATOM 661 C C . ILE A 1 84 ? 2.942 -2.180 -5.868 1.00 93.94 84 ILE A C 1
ATOM 663 O O . ILE A 1 84 ? 3.725 -1.961 -4.956 1.00 93.94 84 ILE A O 1
ATOM 667 N N . TYR A 1 85 ? 1.619 -2.088 -5.702 1.00 92.56 85 TYR A N 1
ATOM 668 C CA . TYR A 1 85 ? 0.963 -1.758 -4.427 1.00 92.56 85 TYR A CA 1
ATOM 669 C C . TYR A 1 85 ? 0.581 -2.984 -3.589 1.00 92.56 85 TYR A C 1
ATOM 671 O O . TYR A 1 85 ? 0.248 -2.827 -2.419 1.00 92.56 85 TYR A O 1
ATOM 679 N N . ASP A 1 86 ? 0.704 -4.188 -4.143 1.00 94.56 86 ASP A N 1
ATOM 680 C CA . ASP A 1 86 ? 0.117 -5.393 -3.554 1.00 94.56 86 ASP A CA 1
ATOM 681 C C . ASP A 1 86 ? 1.024 -6.075 -2.540 1.00 94.56 86 ASP A C 1
ATOM 683 O O . ASP A 1 86 ? 0.617 -7.076 -1.974 1.00 94.56 86 ASP A O 1
ATOM 687 N N . PHE A 1 87 ? 2.239 -5.576 -2.296 1.00 95.12 87 PHE A N 1
ATOM 688 C CA . PHE A 1 87 ? 3.197 -6.249 -1.417 1.00 95.12 87 PHE A CA 1
ATOM 689 C C . PHE A 1 87 ? 3.984 -5.306 -0.509 1.00 95.12 87 PHE A C 1
ATOM 691 O O . PHE A 1 87 ? 4.102 -4.112 -0.766 1.00 95.12 87 PHE A O 1
ATOM 698 N N . ALA A 1 88 ? 4.563 -5.840 0.554 1.00 95.38 88 ALA A N 1
ATOM 699 C CA . ALA A 1 88 ? 5.605 -5.199 1.338 1.00 95.38 88 ALA A CA 1
ATOM 700 C C . ALA A 1 88 ? 6.627 -6.258 1.779 1.00 95.38 88 ALA A C 1
ATOM 702 O O . ALA A 1 88 ? 6.237 -7.354 2.194 1.00 95.38 88 ALA A O 1
ATOM 703 N N . PRO A 1 89 ? 7.934 -5.959 1.695 1.00 94.44 89 PRO A N 1
ATOM 704 C CA . PRO A 1 89 ? 8.970 -6.878 2.132 1.00 94.44 89 PRO A CA 1
ATOM 705 C C . PRO A 1 89 ? 8.936 -7.055 3.648 1.00 94.44 89 PRO A C 1
ATOM 707 O O . PRO A 1 89 ? 8.914 -6.081 4.401 1.00 94.44 89 PRO A O 1
ATOM 710 N N . LEU A 1 90 ? 8.974 -8.315 4.071 1.00 93.50 90 LEU A N 1
ATOM 711 C CA . LEU A 1 90 ? 9.180 -8.725 5.458 1.00 93.50 90 LEU A CA 1
ATOM 712 C C . LEU A 1 90 ? 10.663 -9.051 5.702 1.00 93.50 90 LEU A C 1
ATOM 714 O O . LEU A 1 90 ? 11.218 -8.729 6.749 1.00 93.50 90 LEU A O 1
ATOM 718 N N . SER A 1 91 ? 11.314 -9.656 4.706 1.00 91.75 91 SER A N 1
ATOM 719 C CA . SER A 1 91 ? 12.754 -9.924 4.646 1.00 91.75 91 SER A CA 1
ATOM 720 C C . SER A 1 91 ? 13.221 -9.944 3.183 1.00 91.75 91 SER A C 1
ATOM 722 O O . SER A 1 91 ? 12.439 -9.666 2.276 1.00 91.75 91 SER A O 1
ATOM 724 N N . GLU A 1 92 ? 14.484 -10.291 2.919 1.00 89.50 92 GLU A N 1
ATOM 725 C CA . GLU A 1 92 ? 14.988 -10.434 1.541 1.00 89.50 92 GLU A CA 1
ATOM 726 C C . GLU A 1 92 ? 14.224 -11.493 0.733 1.00 89.50 92 GLU A C 1
ATOM 728 O O . GLU A 1 92 ? 14.024 -11.346 -0.473 1.00 89.50 92 GLU A O 1
ATOM 733 N N . LYS A 1 93 ? 13.770 -12.557 1.399 1.00 92.62 93 LYS A N 1
ATOM 734 C CA . LYS A 1 93 ? 13.097 -13.690 0.754 1.00 92.62 93 LYS A CA 1
ATOM 735 C C . LYS A 1 93 ? 11.588 -13.675 0.919 1.00 92.62 93 LYS A C 1
ATOM 737 O O . LYS A 1 93 ? 10.907 -14.333 0.142 1.00 92.62 93 LYS A O 1
ATOM 742 N N . LYS A 1 94 ? 11.070 -12.953 1.915 1.00 94.69 94 LYS A N 1
ATOM 743 C CA . LYS A 1 94 ? 9.656 -12.995 2.291 1.00 94.69 94 LYS A CA 1
ATOM 744 C C . LYS A 1 94 ? 8.961 -11.668 2.061 1.00 94.69 94 LYS A C 1
ATOM 746 O O . LYS A 1 94 ? 9.476 -10.617 2.448 1.00 94.69 94 LYS A O 1
ATOM 751 N N . VAL A 1 95 ? 7.755 -11.726 1.509 1.00 95.75 95 VAL A N 1
ATOM 752 C CA . VAL A 1 95 ? 6.880 -10.564 1.340 1.00 95.75 95 VAL A CA 1
ATOM 753 C C . VAL A 1 95 ? 5.485 -10.880 1.872 1.00 95.75 95 VAL A C 1
ATOM 755 O O . VAL A 1 95 ? 4.978 -11.986 1.696 1.00 95.75 95 VAL A O 1
ATOM 758 N N . ILE A 1 96 ? 4.863 -9.900 2.523 1.00 97.19 96 ILE A N 1
ATOM 759 C CA . ILE A 1 96 ? 3.417 -9.909 2.754 1.00 97.19 96 ILE A CA 1
ATOM 760 C C . ILE A 1 96 ? 2.775 -9.272 1.532 1.00 97.19 96 ILE A C 1
ATOM 762 O O . ILE A 1 96 ? 3.199 -8.192 1.124 1.00 97.19 96 ILE A O 1
ATOM 766 N N . SER A 1 97 ? 1.765 -9.915 0.961 1.00 96.19 97 SER A N 1
ATOM 767 C CA . SER A 1 97 ? 1.002 -9.391 -0.166 1.00 96.19 97 SER A CA 1
ATOM 768 C C . SER A 1 97 ? -0.505 -9.485 0.037 1.00 96.19 97 SER A C 1
ATOM 770 O O . SER A 1 97 ? -0.969 -10.140 0.967 1.00 96.19 97 SER A O 1
ATOM 772 N N . VAL A 1 98 ? -1.268 -8.844 -0.844 1.00 95.50 98 VAL A N 1
ATOM 773 C CA . VAL A 1 98 ? -2.726 -8.969 -0.946 1.00 95.50 98 VAL A CA 1
ATOM 774 C C . VAL A 1 98 ? -3.064 -9.731 -2.223 1.00 95.50 98 VAL A C 1
ATOM 776 O O . VAL A 1 98 ? -2.553 -9.405 -3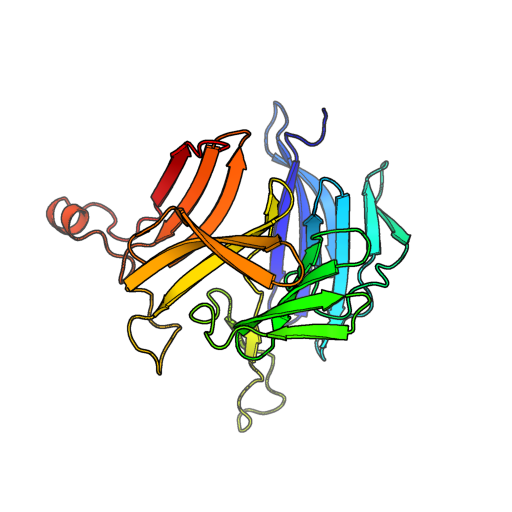.293 1.00 95.50 98 VAL A O 1
ATOM 779 N N . ASP A 1 99 ? -3.888 -10.773 -2.116 1.00 93.19 99 ASP A N 1
ATOM 780 C CA . ASP A 1 99 ? -4.350 -11.531 -3.280 1.00 93.19 99 ASP A CA 1
ATOM 781 C C . ASP A 1 99 ? -5.563 -10.881 -3.970 1.00 93.19 99 ASP A C 1
ATOM 783 O O . ASP A 1 99 ? -6.137 -9.887 -3.524 1.00 93.19 99 ASP A O 1
ATOM 787 N N . LYS A 1 100 ? -5.991 -11.486 -5.080 1.00 88.00 100 LYS A N 1
ATOM 788 C CA . LYS A 1 100 ? -7.163 -11.046 -5.856 1.00 88.00 100 LYS A CA 1
ATOM 789 C C . LYS A 1 100 ? -8.484 -11.058 -5.071 1.00 88.00 100 LYS A C 1
ATOM 791 O O . LYS A 1 100 ? -9.426 -10.381 -5.475 1.00 88.00 100 LYS A O 1
ATOM 796 N N . ASP A 1 101 ? -8.561 -11.852 -4.004 1.00 89.88 101 ASP A N 1
ATOM 797 C CA . ASP A 1 101 ? -9.736 -11.998 -3.144 1.00 89.88 101 ASP A CA 1
ATOM 798 C C . ASP A 1 101 ? -9.639 -11.052 -1.927 1.00 89.88 101 ASP A C 1
ATOM 800 O O . ASP A 1 101 ? -10.475 -11.105 -1.024 1.00 89.88 101 ASP A O 1
ATOM 804 N N . ASN A 1 102 ? -8.661 -10.135 -1.947 1.00 91.75 102 ASN A N 1
ATOM 805 C CA . ASN A 1 102 ? -8.371 -9.140 -0.922 1.00 91.75 102 ASN A CA 1
ATOM 806 C C . ASN A 1 102 ? -7.940 -9.750 0.423 1.00 91.75 102 ASN A C 1
ATOM 808 O O . ASN A 1 102 ? -8.232 -9.192 1.481 1.00 91.75 102 ASN A O 1
ATOM 812 N N . ARG A 1 103 ? -7.261 -10.898 0.394 1.00 95.19 103 ARG A N 1
ATOM 813 C CA . ARG A 1 103 ? -6.738 -11.587 1.582 1.00 95.19 103 ARG A CA 1
ATOM 814 C C . ARG A 1 103 ? -5.237 -11.397 1.688 1.00 95.19 103 ARG A C 1
ATOM 816 O O . ARG A 1 103 ? -4.551 -11.255 0.674 1.00 95.19 103 ARG A O 1
ATOM 823 N N . LEU A 1 104 ? -4.717 -11.427 2.911 1.00 97.06 104 LEU A N 1
ATOM 824 C CA . LEU A 1 104 ? -3.274 -11.403 3.120 1.00 97.06 104 LEU A CA 1
ATOM 825 C C . LEU A 1 104 ? -2.644 -12.735 2.728 1.00 97.06 104 LEU A C 1
ATOM 827 O O . LEU A 1 104 ? -3.182 -13.806 2.995 1.00 97.06 104 LEU A O 1
ATOM 831 N N . VAL A 1 105 ? -1.467 -12.655 2.125 1.00 96.94 105 VAL A N 1
ATOM 832 C CA . VAL A 1 105 ? -0.657 -13.804 1.733 1.00 96.94 105 VAL A CA 1
ATOM 833 C C . VAL A 1 105 ? 0.771 -13.567 2.194 1.00 96.94 105 VAL A C 1
ATOM 835 O O . VAL A 1 105 ? 1.318 -12.485 1.995 1.00 96.94 105 VAL A O 1
ATOM 838 N N . LEU A 1 106 ? 1.389 -14.580 2.795 1.00 96.94 106 LEU A N 1
ATOM 839 C CA . LEU A 1 106 ? 2.835 -14.611 2.990 1.00 96.94 106 LEU A CA 1
ATOM 840 C C . LEU A 1 106 ? 3.449 -15.400 1.836 1.00 96.94 106 LEU A C 1
ATOM 842 O O . LEU A 1 106 ? 3.178 -16.597 1.680 1.00 96.94 106 LEU A O 1
ATOM 846 N N . LEU A 1 107 ? 4.281 -14.725 1.051 1.00 95.94 107 LEU A N 1
ATOM 847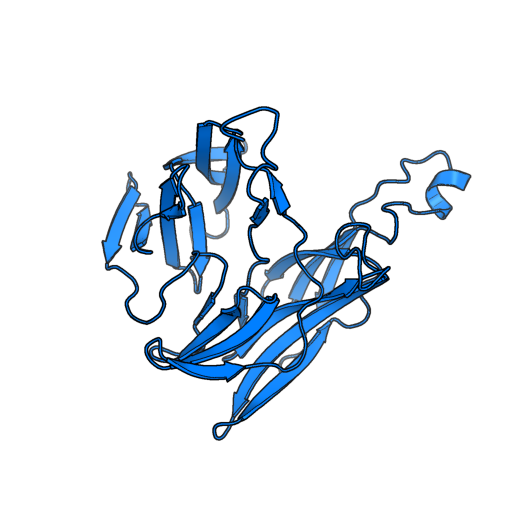 C CA . LEU A 1 107 ? 5.083 -15.338 0.003 1.00 95.94 107 LEU A CA 1
ATOM 848 C C . LEU A 1 107 ? 6.532 -15.470 0.480 1.00 95.94 107 LEU A C 1
ATOM 850 O O . LEU A 1 107 ? 7.078 -14.534 1.065 1.00 95.94 107 LEU A O 1
ATOM 854 N N . GLU A 1 108 ? 7.174 -16.590 0.174 1.00 94.94 108 GLU A N 1
ATOM 855 C CA . GLU A 1 108 ? 8.621 -16.777 0.289 1.00 94.94 108 GLU A CA 1
ATOM 856 C C . GLU A 1 108 ? 9.162 -17.202 -1.079 1.00 94.94 108 GLU A C 1
ATOM 858 O O . GLU A 1 108 ? 8.678 -18.156 -1.685 1.00 94.94 108 GLU A O 1
ATOM 863 N N . GLU A 1 109 ? 10.104 -16.419 -1.607 1.00 92.62 109 GLU A N 1
ATOM 864 C CA . GLU A 1 109 ? 10.672 -16.577 -2.955 1.00 92.62 109 GLU A CA 1
ATOM 865 C C . GLU A 1 109 ? 9.588 -16.695 -4.051 1.00 92.62 109 GLU A C 1
ATOM 867 O O . GLU A 1 109 ? 9.717 -17.447 -5.014 1.00 92.62 109 GLU A O 1
ATOM 872 N N . GLY A 1 110 ? 8.496 -15.934 -3.895 1.00 91.56 110 GLY A N 1
ATOM 873 C CA . GLY A 1 110 ? 7.359 -15.901 -4.821 1.00 91.56 110 GLY A CA 1
ATOM 874 C C . GLY A 1 110 ? 6.338 -17.035 -4.652 1.00 91.56 110 GLY A C 1
ATOM 875 O O . GLY A 1 110 ? 5.321 -17.036 -5.344 1.00 91.56 110 GLY A O 1
ATOM 876 N N . VAL A 1 111 ? 6.557 -17.979 -3.732 1.00 93.12 111 VAL A N 1
ATOM 877 C CA . VAL A 1 111 ? 5.636 -19.092 -3.449 1.00 93.12 111 VAL A CA 1
ATOM 878 C C . VAL A 1 111 ? 4.804 -18.775 -2.210 1.00 93.12 111 VAL A C 1
ATOM 880 O O . VAL A 1 111 ? 5.338 -18.278 -1.228 1.00 93.12 111 VAL A O 1
ATOM 883 N N . ALA A 1 112 ? 3.499 -19.062 -2.228 1.00 94.62 112 ALA A N 1
ATOM 884 C CA . ALA A 1 112 ? 2.623 -18.838 -1.077 1.00 94.62 112 ALA A CA 1
ATOM 885 C C . ALA A 1 112 ? 2.784 -19.920 -0.001 1.00 94.62 112 ALA A C 1
ATOM 887 O O . ALA A 1 112 ? 2.615 -21.105 -0.283 1.00 94.62 112 ALA A O 1
ATOM 888 N N . TYR A 1 113 ? 3.055 -19.493 1.235 1.00 91.62 113 TYR A N 1
ATOM 889 C CA . TYR A 1 113 ? 3.195 -20.363 2.414 1.00 91.62 113 TYR A CA 1
ATOM 890 C C . TYR A 1 113 ? 2.012 -20.249 3.373 1.00 91.62 113 TYR A C 1
ATOM 892 O O . TYR A 1 113 ? 1.699 -21.193 4.096 1.00 91.62 113 TYR A O 1
ATOM 900 N N . TRP A 1 114 ? 1.346 -19.097 3.381 1.00 96.88 114 TRP A N 1
ATOM 901 C CA . TRP A 1 114 ? 0.179 -18.840 4.211 1.00 96.88 114 TRP A CA 1
ATOM 902 C C . TRP A 1 114 ? -0.757 -17.872 3.496 1.00 96.88 114 TRP A C 1
ATOM 904 O O . TRP A 1 114 ? -0.302 -16.956 2.811 1.00 96.88 114 TRP A O 1
ATOM 914 N N . ILE A 1 115 ? -2.058 -18.093 3.660 1.00 97.12 115 ILE A N 1
ATOM 915 C CA . ILE A 1 115 ? -3.126 -17.238 3.152 1.00 97.12 115 ILE A CA 1
ATOM 916 C C . ILE A 1 115 ? -4.107 -17.042 4.303 1.00 97.12 115 ILE A C 1
ATOM 918 O O . ILE A 1 115 ? -4.493 -18.014 4.955 1.00 97.12 115 ILE A O 1
ATOM 922 N N . ASP A 1 116 ? -4.484 -15.795 4.540 1.00 96.75 116 ASP A N 1
ATOM 923 C CA . ASP A 1 116 ? -5.513 -15.425 5.501 1.00 96.75 116 ASP A CA 1
ATOM 924 C C . ASP A 1 116 ? -6.869 -16.011 5.092 1.00 96.75 116 ASP A C 1
ATOM 926 O O . ASP A 1 116 ? -7.196 -16.094 3.904 1.00 96.75 116 ASP A O 1
ATOM 930 N N . ASP A 1 117 ? -7.672 -16.431 6.060 1.00 94.62 117 ASP A N 1
ATOM 931 C CA . ASP A 1 117 ? -9.038 -16.884 5.802 1.00 94.62 117 ASP A CA 1
ATOM 932 C C . ASP A 1 117 ? -10.016 -15.710 5.656 1.00 94.62 117 ASP A C 1
ATOM 934 O O . ASP A 1 117 ? -11.047 -15.843 4.990 1.00 94.62 117 ASP A O 1
ATOM 938 N N . GLU A 1 118 ? -9.658 -14.550 6.206 1.00 92.94 118 GLU A N 1
ATOM 939 C CA . GLU A 1 118 ? -10.430 -13.313 6.143 1.00 92.94 118 GLU A CA 1
ATOM 940 C C . GLU A 1 118 ? -9.928 -12.357 5.047 1.00 92.94 118 GLU A C 1
ATOM 942 O O . GLU A 1 118 ? -8.733 -12.257 4.757 1.00 92.94 118 GLU A O 1
ATOM 947 N N . ASP A 1 119 ? -10.859 -11.617 4.436 1.00 92.25 119 ASP A N 1
ATOM 948 C CA . ASP A 1 119 ? -10.541 -10.526 3.513 1.00 92.25 119 ASP A CA 1
ATOM 949 C C . ASP A 1 119 ? -10.453 -9.173 4.239 1.00 92.25 119 ASP A C 1
ATOM 951 O O . ASP A 1 119 ? -11.170 -8.941 5.207 1.00 92.25 119 ASP A O 1
ATOM 955 N N . LEU A 1 120 ? -9.642 -8.246 3.723 1.00 93.44 120 LEU A N 1
ATOM 956 C CA . LEU A 1 120 ? -9.361 -6.930 4.328 1.00 93.44 120 LEU A CA 1
ATOM 957 C C . LEU A 1 120 ? -10.475 -5.872 4.139 1.00 93.44 120 LEU A C 1
ATOM 959 O O . LEU A 1 120 ? -10.235 -4.665 4.237 1.00 93.44 120 LEU A O 1
ATOM 963 N N . GLY A 1 121 ? -11.689 -6.281 3.765 1.00 89.38 121 GLY A N 1
ATOM 964 C CA . GLY A 1 121 ? -12.838 -5.386 3.608 1.00 89.38 121 GLY A CA 1
ATOM 965 C C . GLY A 1 121 ? -13.030 -4.762 2.221 1.00 89.38 121 GLY A C 1
ATOM 966 O O . GLY A 1 121 ? -13.932 -3.947 2.035 1.00 89.38 121 GLY A O 1
ATOM 967 N N . GLY A 1 122 ? -12.262 -5.152 1.209 1.00 85.38 122 GLY A N 1
ATOM 968 C CA . GLY A 1 122 ? -12.338 -4.655 -0.170 1.00 85.38 122 GLY A CA 1
ATOM 969 C C . GLY A 1 122 ? -11.508 -3.395 -0.444 1.00 85.38 122 GLY A C 1
ATOM 970 O O . GLY A 1 122 ? -10.683 -2.985 0.367 1.00 85.38 122 GLY A O 1
ATOM 971 N N . PHE A 1 123 ? -11.751 -2.772 -1.603 1.00 80.00 123 PHE A N 1
ATOM 972 C CA . PHE A 1 123 ? -10.892 -1.727 -2.172 1.00 80.00 123 PHE A CA 1
ATOM 973 C C . PHE A 1 123 ? -11.544 -0.340 -2.151 1.00 80.00 123 PHE A C 1
ATOM 975 O O . PHE A 1 123 ? -12.687 -0.168 -2.578 1.00 80.00 123 PHE A O 1
ATOM 982 N N . THR A 1 124 ? -10.782 0.676 -1.742 1.00 75.56 124 THR A N 1
ATOM 983 C CA . THR A 1 124 ? -11.222 2.087 -1.733 1.00 75.56 124 THR A CA 1
ATOM 984 C C . THR A 1 124 ? -11.069 2.767 -3.098 1.00 75.56 124 THR A C 1
ATOM 986 O O . THR A 1 124 ? -11.772 3.726 -3.419 1.00 75.56 124 THR A O 1
ATOM 989 N N . ARG A 1 125 ? -10.150 2.262 -3.930 1.00 79.19 125 ARG A N 1
ATOM 990 C CA . ARG A 1 125 ? -9.776 2.817 -5.236 1.00 79.19 125 ARG A CA 1
ATOM 991 C C . ARG A 1 125 ? -10.090 1.822 -6.349 1.00 79.19 125 ARG A C 1
ATOM 993 O O . ARG A 1 125 ? -9.184 1.204 -6.897 1.00 79.19 125 ARG A O 1
ATOM 1000 N N . GLU A 1 126 ? -11.375 1.667 -6.665 1.00 80.31 126 GLU A N 1
ATOM 1001 C CA . GLU A 1 126 ? -11.859 0.868 -7.800 1.00 80.31 126 GLU A CA 1
ATOM 1002 C C . GLU A 1 126 ? -12.155 1.767 -9.008 1.00 80.31 126 GLU A C 1
ATOM 1004 O O . GLU A 1 126 ? -12.783 2.822 -8.900 1.00 80.31 126 GLU A O 1
ATOM 1009 N N . PHE A 1 127 ? -11.733 1.317 -10.181 1.00 78.38 127 PHE A N 1
ATOM 1010 C CA . PHE A 1 127 ? -11.859 2.022 -11.441 1.00 78.38 127 PHE A CA 1
ATOM 1011 C C . PHE A 1 127 ? -12.497 1.113 -12.488 1.00 78.38 127 PHE A C 1
ATOM 1013 O O . PHE A 1 127 ? -12.300 -0.102 -12.501 1.00 78.38 127 PHE A O 1
ATOM 1020 N N . ARG A 1 128 ? -13.252 1.714 -13.410 1.00 74.69 128 ARG A N 1
ATOM 1021 C CA . ARG A 1 128 ? -13.775 1.019 -14.590 1.00 74.69 128 ARG A CA 1
ATOM 1022 C C . ARG A 1 128 ? -12.845 1.280 -15.767 1.00 74.69 128 ARG A C 1
ATOM 1024 O O . ARG A 1 128 ? -12.511 2.431 -16.040 1.00 74.69 128 ARG A O 1
ATOM 1031 N N . GLY A 1 129 ? -12.422 0.222 -16.447 1.00 70.38 129 GLY A N 1
ATOM 1032 C CA . GLY A 1 129 ? -11.662 0.317 -17.689 1.00 70.38 129 GLY A CA 1
ATOM 1033 C C . GLY A 1 129 ? -12.492 0.880 -18.846 1.00 70.38 129 GLY A C 1
ATOM 1034 O O . GLY A 1 129 ? -13.684 1.162 -18.718 1.00 70.38 129 GLY A O 1
ATOM 1035 N N . ALA A 1 130 ? -11.862 1.020 -20.010 1.00 65.62 130 ALA A N 1
ATOM 1036 C CA . ALA A 1 130 ? -12.594 1.292 -21.241 1.00 65.62 130 ALA A CA 1
ATOM 1037 C C . ALA A 1 130 ? -13.342 0.021 -21.676 1.00 65.62 130 ALA A C 1
ATOM 1039 O O . ALA A 1 130 ? -12.737 -1.048 -21.760 1.00 65.62 130 ALA A O 1
ATOM 1040 N N . SER A 1 131 ? -14.646 0.126 -21.954 1.00 61.19 131 SER A N 1
ATOM 1041 C CA . SER A 1 131 ? -15.382 -0.989 -22.551 1.00 61.19 131 SER A CA 1
ATOM 1042 C C . SER A 1 131 ? -15.213 -0.976 -24.072 1.00 61.19 131 SER A C 1
ATOM 1044 O O . SER A 1 131 ? -15.411 0.077 -24.684 1.00 61.19 131 SER A O 1
ATOM 1046 N N . PRO A 1 132 ? -14.877 -2.113 -24.708 1.00 59.78 132 PRO A N 1
ATOM 1047 C CA . PRO A 1 132 ? -14.768 -2.184 -26.161 1.00 59.78 132 PRO A CA 1
ATOM 1048 C C . PRO A 1 132 ? -16.117 -1.993 -26.878 1.00 59.78 132 PRO A C 1
ATOM 1050 O O . PRO A 1 132 ? -16.120 -1.680 -28.065 1.00 59.78 132 PRO A O 1
ATOM 1053 N N . THR A 1 133 ? -17.259 -2.151 -26.191 1.00 64.75 133 THR A N 1
ATOM 1054 C CA . THR A 1 133 ? -18.604 -1.897 -26.745 1.00 64.75 133 THR A CA 1
ATOM 1055 C C . THR A 1 133 ? -19.590 -1.451 -25.656 1.00 64.75 133 THR A C 1
ATOM 1057 O O . THR A 1 133 ? -19.423 -1.791 -24.491 1.00 64.75 133 THR A O 1
ATOM 1060 N N . LEU A 1 134 ? -20.676 -0.755 -26.018 1.00 60.34 134 LEU A N 1
ATOM 1061 C CA . LEU A 1 134 ? -21.736 -0.351 -25.071 1.00 60.34 134 LEU A CA 1
ATOM 1062 C C . LEU A 1 134 ? -22.447 -1.532 -24.376 1.00 60.34 134 LEU A C 1
ATOM 1064 O O . LEU A 1 134 ? -23.108 -1.325 -23.363 1.00 60.34 134 LEU A O 1
ATOM 1068 N N . MET A 1 135 ? -22.340 -2.748 -24.922 1.00 57.84 135 MET A N 1
ATOM 1069 C CA . MET A 1 135 ? -23.031 -3.939 -24.415 1.00 57.84 135 MET A CA 1
ATOM 1070 C C . MET A 1 135 ? -22.197 -4.779 -23.440 1.00 57.84 135 MET A C 1
ATOM 1072 O O . MET A 1 135 ? -22.764 -5.628 -22.756 1.00 57.84 135 MET A O 1
ATOM 1076 N N . LEU A 1 136 ? -20.878 -4.566 -23.361 1.00 70.00 136 LEU A N 1
ATOM 1077 C CA . LEU A 1 136 ? -20.012 -5.292 -22.431 1.00 70.00 136 LEU A CA 1
ATOM 1078 C C . LEU A 1 136 ? -19.748 -4.437 -21.188 1.00 70.00 136 LEU A C 1
ATOM 1080 O O . LEU A 1 136 ? -19.407 -3.256 -21.305 1.00 70.00 136 LEU A O 1
ATOM 1084 N N . GLU A 1 137 ? -19.873 -5.023 -19.997 1.00 68.62 137 GLU A N 1
ATOM 1085 C CA . GLU A 1 137 ? -19.461 -4.335 -18.775 1.00 68.62 137 GLU A CA 1
ATOM 1086 C C . GLU A 1 137 ? -17.944 -4.101 -18.814 1.00 68.62 137 GLU A C 1
ATOM 1088 O O . GLU A 1 137 ? -17.164 -4.999 -19.136 1.00 68.62 137 GLU A O 1
ATOM 1093 N N . ALA A 1 138 ? -17.527 -2.866 -18.532 1.00 72.00 138 ALA A N 1
ATOM 1094 C CA . ALA A 1 138 ? -16.116 -2.522 -18.489 1.00 72.00 138 ALA A CA 1
ATOM 1095 C C . ALA A 1 138 ? -15.403 -3.336 -17.396 1.00 72.00 138 ALA A C 1
ATOM 1097 O O . ALA A 1 138 ? -15.917 -3.399 -16.273 1.00 72.00 138 ALA A O 1
ATOM 1098 N N . PRO A 1 139 ? -14.209 -3.897 -17.668 1.00 76.56 139 PRO A N 1
ATOM 1099 C CA . PRO A 1 139 ? -13.447 -4.587 -16.640 1.00 76.56 139 PRO A CA 1
ATOM 1100 C C . PRO A 1 139 ? -13.137 -3.620 -15.497 1.00 76.56 139 PRO A C 1
ATOM 1102 O O . PRO A 1 139 ? -12.735 -2.473 -15.722 1.00 76.56 139 PRO A O 1
ATOM 1105 N N . LYS A 1 140 ? -13.345 -4.081 -14.266 1.00 80.31 140 LYS A N 1
ATOM 1106 C CA . LYS A 1 140 ? -12.982 -3.342 -13.061 1.00 80.31 140 LYS A CA 1
ATOM 1107 C C . LYS A 1 140 ? -11.557 -3.688 -12.667 1.00 80.31 140 LYS A C 1
ATOM 1109 O O . LYS A 1 140 ? -11.157 -4.846 -12.740 1.00 80.31 140 LYS A O 1
ATOM 1114 N N . TRP A 1 141 ? -10.818 -2.689 -12.226 1.00 83.38 141 TRP A N 1
ATOM 1115 C CA . TRP A 1 141 ? -9.497 -2.858 -11.635 1.00 83.38 141 TRP A CA 1
ATOM 1116 C C . TRP A 1 141 ? -9.367 -1.909 -10.449 1.00 83.38 141 TRP A C 1
ATOM 1118 O O . TRP A 1 141 ? -10.160 -0.979 -10.299 1.00 83.38 141 TRP A O 1
ATOM 1128 N N . HIS A 1 142 ? -8.395 -2.153 -9.583 1.00 84.88 142 HIS A N 1
ATOM 1129 C CA . HIS A 1 142 ? -8.215 -1.370 -8.371 1.00 84.88 142 HIS A CA 1
ATOM 1130 C C . HIS A 1 142 ? -6.741 -1.083 -8.108 1.00 84.88 142 HIS A C 1
ATOM 1132 O O . HIS A 1 142 ? -5.855 -1.721 -8.673 1.00 84.88 142 HIS A O 1
ATOM 1138 N N . ILE A 1 143 ? -6.495 -0.095 -7.252 1.00 86.31 143 ILE A N 1
ATOM 1139 C CA . ILE A 1 143 ? -5.196 0.114 -6.615 1.00 86.31 143 ILE A CA 1
ATOM 1140 C C . ILE A 1 143 ? -5.368 -0.269 -5.154 1.00 86.31 143 ILE A C 1
ATOM 1142 O O . ILE A 1 143 ? -6.181 0.344 -4.456 1.00 86.31 143 ILE A O 1
ATOM 1146 N N . ASN A 1 144 ? -4.609 -1.267 -4.710 1.00 89.31 144 ASN A N 1
ATOM 1147 C CA . ASN A 1 144 ? -4.620 -1.679 -3.317 1.00 89.31 144 ASN A CA 1
ATOM 1148 C C . ASN A 1 144 ? -4.103 -0.585 -2.398 1.00 89.31 144 ASN A C 1
ATOM 1150 O O . ASN A 1 144 ? -3.359 0.321 -2.792 1.00 89.31 144 ASN A O 1
ATOM 1154 N N . ASP A 1 145 ? -4.536 -0.659 -1.146 1.00 88.62 145 ASP A N 1
ATOM 1155 C CA . ASP A 1 145 ? -3.992 0.221 -0.136 1.00 88.62 145 ASP A CA 1
ATOM 1156 C C . ASP A 1 145 ? -2.519 -0.072 0.093 1.00 88.62 145 ASP A C 1
ATOM 1158 O O . ASP A 1 145 ? -2.036 -1.191 -0.069 1.00 88.62 145 ASP A O 1
ATOM 1162 N N . ARG A 1 146 ? -1.793 0.973 0.483 1.00 88.19 146 ARG A N 1
ATOM 1163 C CA . ARG A 1 146 ? -0.373 0.848 0.759 1.00 88.19 146 ARG A CA 1
ATOM 1164 C C . ARG A 1 146 ? -0.170 -0.106 1.933 1.00 88.19 146 ARG A C 1
ATOM 1166 O O . ARG A 1 146 ? -0.664 0.155 3.025 1.00 88.19 146 ARG A O 1
ATOM 1173 N N . LEU A 1 147 ? 0.613 -1.151 1.696 1.00 94.50 147 LEU A N 1
ATOM 1174 C CA . LEU A 1 147 ? 1.289 -1.908 2.744 1.00 94.50 147 LEU A CA 1
ATOM 1175 C C . LEU A 1 147 ? 2.598 -1.184 3.096 1.00 94.50 147 LEU A C 1
ATOM 1177 O O . LEU A 1 147 ? 3.260 -0.654 2.208 1.00 94.50 147 LEU A O 1
ATOM 1181 N N . GLU A 1 148 ? 3.013 -1.140 4.354 1.00 92.56 148 GLU A N 1
ATOM 1182 C CA . GLU A 1 148 ? 4.253 -0.431 4.722 1.00 92.56 148 GLU A CA 1
ATOM 1183 C C . GLU A 1 148 ? 5.080 -1.282 5.685 1.00 92.56 148 GLU A C 1
ATOM 1185 O O . GLU A 1 148 ? 4.562 -1.642 6.744 1.00 92.56 148 GLU A O 1
ATOM 1190 N N . PRO A 1 149 ? 6.346 -1.608 5.372 1.00 93.56 149 PRO A N 1
ATOM 1191 C CA . PRO A 1 149 ? 7.231 -2.255 6.332 1.00 93.56 149 PRO A CA 1
ATOM 1192 C C . PRO A 1 149 ? 7.376 -1.426 7.614 1.00 93.56 149 PRO A C 1
ATOM 1194 O O . PRO A 1 149 ? 7.541 -0.206 7.581 1.00 93.56 149 PRO A O 1
ATOM 1197 N N . TYR A 1 150 ? 7.330 -2.088 8.765 1.00 92.00 150 TYR A N 1
ATOM 1198 C CA . TYR A 1 150 ? 7.390 -1.437 10.071 1.00 92.00 150 TYR A CA 1
ATOM 1199 C C . TYR A 1 150 ? 7.948 -2.405 11.112 1.00 92.00 150 TYR A C 1
ATOM 1201 O O . TYR A 1 150 ? 7.393 -3.474 11.285 1.00 92.00 150 TYR A O 1
ATOM 1209 N N . LEU A 1 151 ? 9.033 -2.062 11.816 1.00 89.62 151 LEU A N 1
ATOM 1210 C CA . LEU A 1 151 ? 9.576 -2.848 12.947 1.00 89.62 151 LEU A CA 1
ATOM 1211 C C . LEU A 1 151 ? 9.734 -4.374 12.717 1.00 89.62 151 LEU A C 1
ATOM 1213 O O . LEU A 1 151 ? 9.564 -5.161 13.643 1.00 89.62 151 LEU A O 1
ATOM 1217 N N . GLY A 1 152 ? 10.095 -4.800 11.502 1.00 91.25 152 GLY A N 1
ATOM 1218 C CA . GLY A 1 152 ? 10.248 -6.226 11.168 1.00 91.25 152 GLY A CA 1
ATOM 1219 C C . GLY A 1 152 ? 8.940 -6.947 10.819 1.00 91.25 152 GLY A C 1
ATOM 1220 O O . GLY A 1 152 ? 8.935 -8.163 10.665 1.00 91.25 152 GLY A O 1
ATOM 1221 N N . GLY A 1 153 ? 7.846 -6.204 10.675 1.00 95.38 153 GLY A N 1
ATOM 1222 C CA . GLY A 1 153 ? 6.575 -6.645 10.118 1.00 95.38 153 GLY A CA 1
ATOM 1223 C C . GLY A 1 153 ? 6.067 -5.668 9.060 1.00 95.38 153 GLY A C 1
ATOM 1224 O O . GLY A 1 153 ? 6.826 -4.881 8.491 1.00 95.38 153 GLY A O 1
ATOM 1225 N N . VAL A 1 154 ? 4.764 -5.704 8.808 1.00 96.44 154 VAL A N 1
ATOM 1226 C CA . VAL A 1 154 ? 4.076 -4.898 7.799 1.00 96.44 154 VAL A CA 1
ATOM 1227 C C . VAL A 1 154 ? 2.811 -4.299 8.399 1.00 96.44 154 VAL A C 1
ATOM 1229 O O . VAL A 1 154 ? 2.040 -4.982 9.071 1.00 96.44 154 VAL A O 1
ATOM 1232 N N . LEU A 1 155 ? 2.593 -3.011 8.155 1.00 96.12 155 LEU A N 1
ATOM 1233 C CA . LEU A 1 155 ? 1.329 -2.346 8.430 1.00 96.12 155 LEU A CA 1
ATOM 1234 C C . LEU A 1 155 ? 0.351 -2.581 7.283 1.00 96.12 155 LEU A C 1
ATOM 1236 O O . LEU A 1 155 ? 0.707 -2.403 6.118 1.00 96.12 155 LEU A O 1
ATOM 1240 N N . VAL A 1 156 ? -0.872 -2.972 7.634 1.00 96.25 156 VAL A N 1
ATOM 1241 C CA . VAL A 1 156 ? -1.923 -3.364 6.693 1.00 96.25 156 VAL A CA 1
ATOM 1242 C C . VAL A 1 156 ? -3.237 -2.682 7.080 1.00 96.25 156 VAL A C 1
ATOM 1244 O O . VAL A 1 156 ? -3.713 -2.867 8.204 1.00 96.25 156 VAL A O 1
ATOM 1247 N N . PRO A 1 157 ? -3.851 -1.898 6.182 1.00 95.62 157 PRO A N 1
ATOM 1248 C CA . PRO A 1 157 ? -5.218 -1.429 6.361 1.00 95.62 157 PRO A CA 1
ATOM 1249 C C . PRO A 1 157 ? -6.216 -2.584 6.312 1.00 95.62 157 PRO A C 1
ATOM 1251 O O . PRO A 1 157 ? -6.193 -3.392 5.391 1.00 95.62 157 PRO A O 1
ATOM 1254 N N . ASP A 1 158 ? -7.122 -2.614 7.278 1.00 95.50 158 ASP A N 1
ATOM 1255 C CA . ASP A 1 158 ? -8.210 -3.585 7.343 1.00 95.50 158 ASP A CA 1
ATOM 1256 C C . ASP A 1 158 ? -9.516 -2.863 7.687 1.00 95.50 158 ASP A C 1
ATOM 1258 O O . ASP A 1 158 ? -9.518 -1.874 8.436 1.00 95.50 158 ASP A O 1
ATOM 1262 N N . ARG A 1 159 ? -10.631 -3.286 7.090 1.00 92.94 159 ARG A N 1
ATOM 1263 C CA . ARG A 1 159 ? -11.895 -2.550 7.168 1.00 92.94 159 ARG A CA 1
ATOM 1264 C C . ARG A 1 159 ? -13.101 -3.454 7.321 1.00 92.94 159 ARG A C 1
ATOM 1266 O O . ARG A 1 159 ? -13.246 -4.472 6.661 1.00 92.94 159 ARG A O 1
ATOM 1273 N N . GLU A 1 160 ? -14.066 -2.968 8.091 1.00 92.12 160 GLU A N 1
ATOM 1274 C CA . GLU A 1 160 ? -15.389 -3.569 8.181 1.00 92.12 160 GLU A CA 1
ATOM 1275 C C . GLU A 1 160 ? -16.362 -2.822 7.247 1.00 92.12 160 GLU A C 1
ATOM 1277 O O . GLU A 1 160 ? -16.744 -1.676 7.535 1.00 92.12 160 GLU A O 1
ATOM 1282 N N . PRO A 1 161 ? -16.787 -3.425 6.122 1.00 89.50 161 PRO A N 1
ATOM 1283 C CA . PRO A 1 161 ? -17.734 -2.792 5.211 1.00 89.50 161 PRO A CA 1
ATOM 1284 C C . PRO A 1 161 ? -19.120 -2.628 5.857 1.00 89.50 161 PRO A C 1
ATOM 1286 O O . PRO A 1 161 ? -19.557 -3.440 6.677 1.00 89.50 161 PRO A O 1
ATOM 1289 N N . LEU A 1 162 ? -19.866 -1.593 5.451 1.00 84.75 162 LEU A N 1
ATOM 1290 C CA . LEU A 1 162 ? -21.251 -1.374 5.904 1.00 84.75 162 LEU A CA 1
ATOM 1291 C C . LEU A 1 162 ? -22.173 -2.539 5.546 1.00 84.75 162 LEU A C 1
ATOM 1293 O O . LEU A 1 162 ? -22.998 -2.951 6.362 1.00 84.75 162 LEU A O 1
ATOM 1297 N N . ALA A 1 163 ? -21.999 -3.076 4.342 1.00 79.00 163 ALA A N 1
ATOM 1298 C CA . ALA A 1 163 ? -22.696 -4.249 3.851 1.00 79.00 163 ALA A CA 1
ATOM 1299 C C . ALA A 1 163 ? -21.687 -5.176 3.168 1.00 79.00 163 ALA A C 1
ATOM 1301 O O . ALA A 1 163 ? -21.015 -4.772 2.220 1.00 79.00 163 ALA A O 1
ATOM 1302 N N . SER A 1 164 ? -21.621 -6.435 3.605 1.00 72.06 164 SER A N 1
ATOM 1303 C CA . SER A 1 164 ? -20.671 -7.432 3.084 1.00 72.06 164 SER A CA 1
ATOM 1304 C C . SER A 1 164 ? -20.776 -7.647 1.569 1.00 72.06 164 SER A C 1
ATOM 1306 O O . SER A 1 164 ? -19.777 -7.925 0.914 1.00 72.06 164 SER A O 1
ATOM 1308 N N . LYS A 1 165 ? -21.973 -7.459 0.996 1.00 67.75 165 LYS A N 1
ATOM 1309 C CA . LYS A 1 165 ? -22.242 -7.588 -0.447 1.00 67.75 165 LYS A CA 1
ATOM 1310 C C . LYS A 1 165 ? -21.926 -6.330 -1.269 1.00 67.75 165 LYS A C 1
ATOM 1312 O O . LYS A 1 165 ? -21.962 -6.398 -2.492 1.00 67.75 165 LYS A O 1
ATOM 1317 N N . ALA A 1 166 ? -21.654 -5.190 -0.629 1.00 67.88 166 ALA A N 1
ATOM 1318 C CA . ALA A 1 166 ? -21.446 -3.906 -1.300 1.00 67.88 166 ALA A CA 1
ATOM 1319 C C . ALA A 1 166 ? -20.360 -3.083 -0.588 1.00 67.88 166 ALA A C 1
ATOM 1321 O O . ALA A 1 166 ? -20.615 -2.018 -0.022 1.00 67.88 166 ALA A O 1
ATOM 1322 N N . LYS A 1 167 ? -19.130 -3.610 -0.633 1.00 71.50 167 LYS A N 1
ATOM 1323 C CA . LYS A 1 167 ? -17.949 -3.103 0.085 1.00 71.50 167 LYS A CA 1
ATOM 1324 C C . LYS A 1 167 ? -17.548 -1.661 -0.281 1.00 71.50 167 LYS A C 1
ATOM 1326 O O . LYS A 1 167 ? -16.828 -1.026 0.470 1.00 71.50 167 LYS A O 1
ATOM 1331 N N . THR A 1 168 ? -18.075 -1.112 -1.377 1.00 68.38 168 THR A N 1
ATOM 1332 C CA . THR A 1 168 ? -17.774 0.243 -1.874 1.00 68.38 168 THR A CA 1
ATOM 1333 C C . THR A 1 168 ? -18.745 1.334 -1.401 1.00 68.38 168 THR A C 1
ATOM 1335 O O . THR A 1 168 ? -18.495 2.514 -1.634 1.00 68.38 168 THR A O 1
ATOM 1338 N N . ILE A 1 169 ? -19.856 0.984 -0.735 1.00 71.44 169 ILE A N 1
A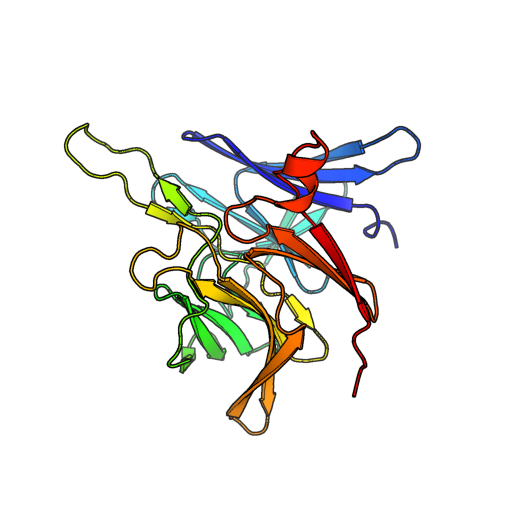TOM 1339 C CA . ILE A 1 169 ? -20.843 1.971 -0.237 1.00 71.44 169 ILE A CA 1
ATOM 1340 C C . ILE A 1 169 ? -20.292 2.750 0.969 1.00 71.44 169 ILE A C 1
ATOM 1342 O O . ILE A 1 169 ? -20.710 3.875 1.252 1.00 71.44 169 ILE A O 1
ATOM 1346 N N . GLY A 1 170 ? -19.331 2.154 1.669 1.00 79.94 170 GLY A N 1
ATOM 1347 C CA . GLY A 1 170 ? -18.639 2.745 2.798 1.00 79.94 170 GLY A CA 1
ATOM 1348 C C . GLY A 1 170 ? -18.370 1.720 3.889 1.00 79.94 170 GLY A C 1
ATOM 1349 O O . GLY A 1 170 ? -18.795 0.563 3.825 1.00 79.94 170 GLY A O 1
ATOM 1350 N N . TYR A 1 171 ? -17.686 2.187 4.924 1.00 88.25 171 TYR A N 1
ATOM 1351 C CA . TYR A 1 171 ? -17.148 1.352 5.987 1.00 88.25 171 TYR A CA 1
ATOM 1352 C C . TYR A 1 171 ? -17.716 1.768 7.338 1.00 88.25 171 TYR A C 1
ATOM 1354 O O . TYR A 1 171 ? -17.959 2.954 7.581 1.00 88.25 171 TYR A O 1
ATOM 1362 N N . LYS A 1 172 ? -17.956 0.792 8.217 1.00 89.38 172 LYS A N 1
ATOM 1363 C CA . LYS A 1 172 ? -18.373 1.057 9.600 1.00 89.38 172 LYS A CA 1
ATOM 1364 C C . LYS A 1 172 ? -17.188 1.514 10.429 1.00 89.38 172 LYS A C 1
ATOM 1366 O O . LYS A 1 172 ? -17.245 2.536 11.117 1.00 89.38 172 LYS A O 1
ATOM 1371 N N . SER A 1 173 ? -16.115 0.753 10.314 1.00 92.56 173 SER A N 1
ATOM 1372 C CA . SER A 1 173 ? -14.855 0.976 10.991 1.00 92.56 173 SER A CA 1
ATOM 1373 C C . SER A 1 173 ? -13.713 0.449 10.150 1.00 92.56 173 SER A C 1
ATOM 1375 O O . SER A 1 173 ? -13.886 -0.419 9.299 1.00 92.56 173 SER A O 1
ATOM 1377 N N . SER A 1 174 ? -12.539 0.981 10.432 1.00 94.81 174 SER A N 1
ATOM 1378 C CA . SER A 1 174 ? -11.271 0.511 9.918 1.00 94.81 174 SER A CA 1
ATOM 1379 C C . SER A 1 174 ? -10.301 0.316 11.076 1.00 94.81 174 SER A C 1
ATOM 1381 O O . SER A 1 174 ? -10.485 0.853 12.176 1.00 94.81 174 SER A O 1
ATOM 1383 N N . GLN A 1 175 ? -9.246 -0.429 10.812 1.00 96.06 175 GLN A N 1
ATOM 1384 C CA . GLN A 1 175 ? -8.112 -0.596 11.696 1.00 96.06 175 GLN A CA 1
ATOM 1385 C C . GLN A 1 175 ? -6.825 -0.631 10.882 1.00 96.06 175 GLN A C 1
ATOM 1387 O O . GLN A 1 175 ? -6.830 -0.845 9.669 1.00 96.06 175 GLN A O 1
ATOM 1392 N N . LEU A 1 176 ? -5.719 -0.376 11.567 1.00 96.38 176 LEU A N 1
ATOM 1393 C CA . LEU A 1 176 ? -4.395 -0.600 11.018 1.00 96.38 176 LEU A CA 1
ATOM 1394 C C . LEU A 1 176 ? -3.798 -1.793 11.752 1.00 96.38 176 LEU A C 1
ATOM 1396 O O . LEU A 1 176 ? -3.561 -1.732 12.964 1.00 96.38 176 LEU A O 1
ATOM 1400 N N . LEU A 1 177 ? -3.609 -2.883 11.023 1.00 96.50 177 LEU A N 1
ATOM 1401 C CA . LEU A 1 177 ? -2.988 -4.099 11.515 1.00 96.50 177 LEU A CA 1
ATOM 1402 C C . LEU A 1 177 ? -1.474 -3.994 11.398 1.00 96.50 177 LEU A C 1
ATOM 1404 O O . LEU A 1 177 ? -0.950 -3.397 10.467 1.00 96.50 177 LEU A O 1
ATOM 1408 N N . TYR A 1 178 ? -0.787 -4.617 12.339 1.00 96.38 178 TYR A N 1
ATOM 1409 C CA . TYR A 1 178 ? 0.606 -4.998 12.257 1.00 96.38 178 TYR A CA 1
ATOM 1410 C C . TYR A 1 178 ? 0.666 -6.507 12.052 1.00 96.38 178 TYR A C 1
ATOM 1412 O O . TYR A 1 178 ? 0.086 -7.261 12.837 1.00 96.38 178 TYR A O 1
ATOM 1420 N N . VAL A 1 179 ? 1.333 -6.926 10.984 1.00 97.19 179 VAL A N 1
ATOM 1421 C CA . VAL A 1 179 ? 1.426 -8.314 10.535 1.00 97.19 179 VAL A CA 1
ATOM 1422 C C . VAL A 1 179 ? 2.892 -8.711 10.497 1.00 97.19 179 VAL A C 1
ATOM 1424 O O . VAL A 1 179 ? 3.701 -8.030 9.871 1.00 97.19 179 VAL A O 1
ATOM 1427 N N . TRP A 1 180 ? 3.255 -9.791 11.175 1.00 96.25 180 TRP A N 1
ATOM 1428 C CA . TRP A 1 180 ? 4.633 -10.280 11.216 1.00 96.25 180 TRP A CA 1
ATOM 1429 C C . TRP A 1 180 ? 4.659 -11.800 11.260 1.00 96.25 180 TRP A C 1
ATOM 1431 O O . TRP A 1 180 ? 3.667 -12.446 11.588 1.00 96.25 180 TRP A O 1
ATOM 1441 N N . GLU A 1 181 ? 5.809 -12.378 10.944 1.00 95.50 181 GLU A N 1
ATOM 1442 C CA . GLU A 1 181 ? 6.041 -13.808 11.092 1.00 95.50 181 GLU A CA 1
ATOM 1443 C C . GLU A 1 181 ? 6.883 -14.063 12.343 1.00 95.50 181 GLU A C 1
ATOM 1445 O O . GLU A 1 181 ? 7.866 -13.365 12.608 1.00 95.50 181 GLU A O 1
ATOM 1450 N N . ARG A 1 182 ? 6.515 -15.086 13.112 1.00 93.81 182 ARG A N 1
ATOM 1451 C CA . ARG A 1 182 ? 7.330 -15.607 14.206 1.00 93.81 182 ARG A CA 1
ATOM 1452 C C . ARG A 1 182 ? 7.232 -17.126 14.230 1.00 93.81 182 ARG A C 1
ATOM 1454 O O . ARG A 1 182 ? 6.133 -17.666 14.276 1.00 93.81 182 ARG A O 1
ATOM 1461 N N . ASP A 1 183 ? 8.383 -17.796 14.214 1.00 90.56 183 ASP A N 1
ATOM 1462 C CA . ASP A 1 183 ? 8.487 -19.260 14.295 1.00 90.56 183 ASP A CA 1
ATOM 1463 C C . ASP A 1 183 ? 7.648 -19.993 13.220 1.00 90.56 183 ASP A C 1
ATOM 1465 O O . ASP A 1 183 ? 7.041 -21.028 13.479 1.00 90.56 183 ASP A O 1
ATOM 1469 N N . GLY A 1 184 ? 7.589 -19.430 12.005 1.00 87.38 184 GLY A N 1
ATOM 1470 C CA . GLY A 1 184 ? 6.827 -19.976 10.873 1.00 87.38 184 GLY A CA 1
ATOM 1471 C C . GLY A 1 184 ? 5.320 -19.699 10.909 1.00 87.38 184 GLY A C 1
ATOM 1472 O O . GLY A 1 184 ? 4.587 -20.196 10.058 1.00 87.38 184 GLY A O 1
ATOM 1473 N N . LEU A 1 185 ? 4.839 -18.918 11.881 1.00 92.88 185 LEU A N 1
ATOM 1474 C CA . LEU A 1 185 ? 3.434 -18.539 12.007 1.00 92.88 185 LEU A CA 1
ATOM 1475 C C . LEU A 1 185 ? 3.256 -17.042 11.760 1.00 92.88 185 LEU A C 1
ATOM 1477 O O . LEU A 1 185 ? 3.942 -16.212 12.363 1.00 92.88 185 LEU A O 1
ATOM 1481 N N . VAL A 1 186 ? 2.291 -16.699 10.908 1.00 96.75 186 VAL A N 1
ATOM 1482 C CA . VAL A 1 186 ? 1.877 -15.310 10.696 1.00 96.75 186 VAL A CA 1
ATOM 1483 C C . VAL A 1 186 ? 0.990 -14.865 11.854 1.00 96.75 186 VAL A C 1
ATOM 1485 O O . VAL A 1 186 ? 0.011 -15.522 12.205 1.00 96.75 186 VAL A O 1
ATOM 1488 N N . GLN A 1 187 ? 1.347 -13.738 12.458 1.00 96.50 187 GLN A N 1
ATOM 1489 C CA . GLN A 1 187 ? 0.624 -13.099 13.548 1.00 96.50 187 GLN A CA 1
ATOM 1490 C C . GLN A 1 187 ? 0.102 -11.740 13.086 1.00 96.50 187 GLN A C 1
ATOM 1492 O O . GLN A 1 187 ? 0.757 -11.033 12.321 1.00 96.50 187 GLN A O 1
ATOM 1497 N N . LYS A 1 188 ? -1.086 -11.374 13.574 1.00 95.88 188 LYS A N 1
ATOM 1498 C CA . LYS A 1 188 ? -1.759 -10.104 13.286 1.00 95.88 188 LYS A CA 1
ATOM 1499 C C . LYS A 1 188 ? -2.137 -9.430 14.601 1.00 95.88 188 LYS A C 1
ATOM 1501 O O . LYS A 1 188 ? -2.640 -10.085 15.514 1.00 95.88 188 LYS A O 1
ATOM 1506 N N . LYS A 1 189 ? -1.937 -8.118 14.703 1.00 95.50 189 LYS A N 1
ATOM 1507 C CA . LYS A 1 189 ? -2.402 -7.309 15.838 1.00 95.50 189 LYS A CA 1
ATOM 1508 C C . LYS A 1 189 ? -2.805 -5.923 15.366 1.00 95.50 189 LYS A C 1
ATOM 1510 O O . LYS A 1 189 ? -2.033 -5.274 14.674 1.00 95.50 189 LYS A O 1
ATOM 1515 N N . ALA A 1 190 ? -3.953 -5.419 15.800 1.00 95.38 190 ALA A N 1
ATOM 1516 C CA . ALA A 1 190 ? -4.291 -4.022 15.562 1.00 95.38 190 ALA A CA 1
ATOM 1517 C C . ALA A 1 190 ? -3.339 -3.092 16.339 1.00 95.38 190 ALA A C 1
ATOM 1519 O O . ALA A 1 190 ? -3.205 -3.187 17.562 1.00 95.38 190 ALA A O 1
ATOM 1520 N N . VAL A 1 191 ? -2.657 -2.192 15.627 1.00 95.00 191 VAL A N 1
ATOM 1521 C CA . VAL A 1 1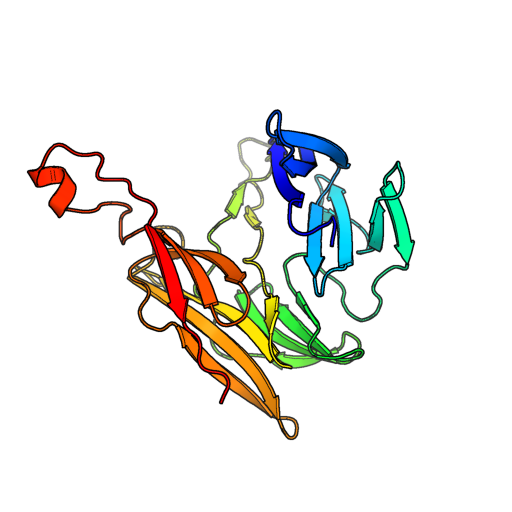91 ? -1.864 -1.105 16.234 1.00 95.00 191 VAL A CA 1
ATOM 1522 C C . VAL A 1 191 ? -2.685 0.163 16.407 1.00 95.00 191 VAL A C 1
ATOM 1524 O O . VAL A 1 191 ? -2.419 0.955 17.310 1.00 95.00 191 VAL A O 1
ATOM 1527 N N . ILE A 1 192 ? -3.703 0.339 15.566 1.00 95.12 192 ILE A N 1
ATOM 1528 C CA . ILE A 1 192 ? -4.723 1.372 15.709 1.00 95.12 192 ILE A CA 1
ATOM 1529 C C . ILE A 1 192 ? -6.069 0.700 15.492 1.00 95.12 192 ILE A C 1
ATOM 1531 O O . ILE A 1 192 ? -6.360 0.205 14.404 1.00 95.12 192 ILE A O 1
ATOM 1535 N N . GLU A 1 193 ? -6.888 0.700 16.534 1.00 92.69 193 GLU A N 1
ATOM 1536 C CA . GLU A 1 193 ? -8.222 0.111 16.520 1.00 92.69 193 GLU A CA 1
ATOM 1537 C C . GLU A 1 193 ? -9.304 1.174 16.311 1.00 92.69 193 GLU A C 1
ATOM 1539 O O . GLU A 1 193 ? -9.137 2.343 16.674 1.00 92.69 193 GLU A O 1
ATOM 1544 N N . LYS A 1 194 ? -10.468 0.734 15.815 1.00 86.94 194 LYS A N 1
ATOM 1545 C CA . LYS A 1 194 ? -11.729 1.499 15.831 1.00 86.94 194 LYS A CA 1
ATOM 1546 C C . LYS A 1 194 ? -11.627 2.881 15.175 1.00 86.94 194 LYS A C 1
ATOM 1548 O O . LYS A 1 194 ? -12.245 3.845 15.642 1.00 86.94 194 LYS A O 1
ATOM 1553 N N . ILE A 1 195 ? -10.899 2.985 14.066 1.00 92.19 195 ILE A N 1
ATOM 1554 C CA . ILE A 1 195 ? -10.962 4.170 13.208 1.00 92.19 195 ILE A CA 1
ATOM 1555 C C . ILE A 1 195 ? -12.387 4.221 12.661 1.00 92.19 195 ILE A C 1
ATOM 1557 O O . ILE A 1 195 ? -12.831 3.305 11.975 1.00 92.19 195 ILE A O 1
ATOM 1561 N N . LYS A 1 196 ? -13.150 5.256 13.017 1.00 89.00 196 LYS A N 1
ATOM 1562 C CA . LYS A 1 196 ? -14.548 5.361 12.584 1.00 89.00 196 LYS A CA 1
ATOM 1563 C C . LYS A 1 196 ? -14.605 5.606 11.080 1.00 89.00 196 LYS A C 1
ATOM 1565 O O . LYS A 1 196 ? -14.034 6.581 10.599 1.00 89.00 196 LYS A O 1
ATOM 1570 N N . GLY A 1 197 ? -15.372 4.781 10.375 1.00 89.62 197 GLY A N 1
ATOM 1571 C CA . GLY A 1 197 ? -15.508 4.879 8.930 1.00 89.62 197 GLY A CA 1
ATOM 1572 C C . GLY A 1 197 ? -14.346 4.245 8.171 1.00 89.62 197 GLY A C 1
ATOM 1573 O O . GLY A 1 197 ? -13.858 3.175 8.528 1.00 89.62 197 GLY A O 1
ATOM 1574 N N . GLU A 1 198 ? -13.947 4.902 7.092 1.00 90.44 198 GLU A N 1
ATOM 1575 C CA . GLU A 1 198 ? -13.003 4.419 6.088 1.00 90.44 198 GLU A CA 1
ATOM 1576 C C . GLU A 1 198 ? -11.602 4.986 6.335 1.00 90.44 198 GLU A C 1
ATOM 1578 O O . GLU A 1 198 ? -11.418 6.204 6.352 1.00 90.44 198 GLU A O 1
ATOM 1583 N N . LEU A 1 199 ? -10.601 4.117 6.489 1.00 92.94 199 LEU A N 1
ATOM 1584 C CA . LEU A 1 199 ? -9.189 4.490 6.390 1.00 92.94 199 LEU A CA 1
ATOM 1585 C C . LEU A 1 199 ? -8.863 4.742 4.913 1.00 92.94 199 LEU A C 1
ATOM 1587 O O . LEU A 1 199 ? -9.030 3.845 4.092 1.00 92.94 199 LEU A O 1
ATOM 1591 N N . LEU A 1 200 ? -8.416 5.953 4.577 1.00 90.44 200 LEU A N 1
ATOM 1592 C CA . LEU A 1 200 ? -8.066 6.349 3.207 1.00 90.44 200 LEU A CA 1
ATOM 1593 C C . LEU A 1 200 ? -6.569 6.200 2.924 1.00 90.44 200 LEU A C 1
ATOM 1595 O O . LEU A 1 200 ? -6.184 5.734 1.856 1.00 90.44 200 LEU A O 1
ATOM 1599 N N . ASP A 1 201 ? -5.734 6.639 3.864 1.00 91.25 201 ASP A N 1
ATOM 1600 C CA . ASP A 1 201 ? -4.279 6.494 3.812 1.00 91.25 201 ASP A CA 1
ATOM 1601 C C . ASP A 1 201 ? -3.689 6.648 5.223 1.00 91.25 201 ASP A C 1
ATOM 1603 O O . ASP A 1 201 ? -4.366 7.104 6.150 1.00 91.25 201 ASP A O 1
ATOM 1607 N N . TYR A 1 202 ? -2.421 6.301 5.394 1.00 93.38 202 TYR A N 1
ATOM 1608 C CA . TYR A 1 202 ? -1.661 6.539 6.616 1.00 93.38 202 TYR A CA 1
ATOM 1609 C C . TYR A 1 202 ? -0.186 6.771 6.299 1.00 93.38 202 TYR A C 1
ATOM 1611 O O . TYR A 1 202 ? 0.313 6.275 5.299 1.00 93.38 202 TYR A O 1
ATOM 1619 N N . THR A 1 203 ? 0.538 7.482 7.159 1.00 91.06 203 THR A N 1
ATOM 1620 C CA . THR A 1 203 ? 1.993 7.629 7.039 1.00 91.06 203 THR A CA 1
ATOM 1621 C C . THR A 1 203 ? 2.684 7.491 8.389 1.00 91.06 203 THR A C 1
ATOM 1623 O O . THR A 1 203 ? 2.130 7.856 9.432 1.00 91.06 203 THR A O 1
ATOM 1626 N N . LEU A 1 204 ? 3.901 6.953 8.359 1.00 89.31 204 LEU A N 1
ATOM 1627 C CA . LEU A 1 204 ? 4.772 6.805 9.516 1.00 89.31 204 LEU A CA 1
ATOM 1628 C C . LEU A 1 204 ? 5.561 8.097 9.758 1.00 89.31 204 LEU A C 1
ATOM 1630 O O . LEU A 1 204 ? 6.138 8.679 8.845 1.00 89.31 204 LEU A O 1
ATOM 1634 N N . MET A 1 205 ? 5.616 8.529 11.014 1.00 87.81 205 MET A N 1
ATOM 1635 C CA . MET A 1 205 ? 6.329 9.725 11.465 1.00 87.81 205 MET A CA 1
ATOM 1636 C C . MET A 1 205 ? 7.113 9.398 12.741 1.00 87.81 205 MET A C 1
ATOM 1638 O O . MET A 1 205 ? 6.740 9.793 13.849 1.00 87.81 205 MET A O 1
ATOM 1642 N N . GLY A 1 206 ? 8.179 8.608 12.599 1.00 84.12 206 GLY A N 1
ATOM 1643 C CA . GLY A 1 206 ? 8.937 8.086 13.737 1.00 84.12 206 GLY A CA 1
ATOM 1644 C C . GLY A 1 206 ? 8.086 7.135 14.583 1.00 84.12 206 GLY A C 1
ATOM 1645 O O . GLY A 1 206 ? 7.666 6.084 14.110 1.00 84.12 206 GLY A O 1
ATOM 1646 N N . ASN A 1 207 ? 7.801 7.507 15.832 1.00 86.94 207 ASN A N 1
ATOM 1647 C CA . ASN A 1 207 ? 6.937 6.741 16.742 1.00 86.94 207 ASN A CA 1
ATOM 1648 C C . ASN A 1 207 ? 5.450 7.133 16.660 1.00 86.94 207 ASN A C 1
ATOM 1650 O O . ASN A 1 207 ? 4.671 6.852 17.575 1.00 86.94 207 ASN A O 1
ATOM 1654 N N . LYS A 1 208 ? 5.055 7.832 15.596 1.00 92.44 208 LYS A N 1
ATOM 1655 C CA . LYS A 1 208 ? 3.673 8.234 15.351 1.00 92.44 208 LYS A CA 1
ATOM 1656 C C . LYS A 1 208 ? 3.198 7.728 14.003 1.00 92.44 208 LYS A C 1
ATOM 1658 O O . LYS A 1 208 ? 3.988 7.569 13.077 1.00 92.44 208 LYS A O 1
ATOM 1663 N N . ILE A 1 209 ? 1.893 7.535 13.899 1.00 94.31 209 ILE A N 1
ATOM 1664 C CA . ILE A 1 209 ? 1.210 7.227 12.649 1.00 94.31 209 ILE A CA 1
ATOM 1665 C C . ILE A 1 209 ? 0.138 8.288 12.449 1.00 94.31 209 ILE A C 1
ATOM 1667 O O . ILE A 1 209 ? -0.737 8.462 13.300 1.00 94.31 209 ILE A O 1
ATOM 1671 N N . ALA A 1 210 ? 0.218 9.012 11.339 1.00 94.88 210 ALA A N 1
ATOM 1672 C CA . ALA A 1 210 ? -0.854 9.892 10.905 1.00 94.88 210 ALA A CA 1
ATOM 1673 C C . ALA A 1 210 ? -1.792 9.094 9.998 1.00 94.88 210 ALA A C 1
ATOM 1675 O O . ALA A 1 210 ? -1.342 8.491 9.030 1.00 94.88 210 ALA A O 1
ATOM 1676 N N . VAL A 1 211 ? -3.081 9.081 10.314 1.00 94.75 211 VAL A N 1
ATOM 1677 C CA . VAL A 1 211 ? -4.119 8.357 9.581 1.00 94.75 211 VAL A CA 1
ATOM 1678 C C . VAL A 1 211 ? -5.090 9.365 8.993 1.00 94.75 211 VAL A C 1
ATOM 1680 O O . VAL A 1 211 ? -5.644 10.197 9.713 1.00 94.75 211 VAL A O 1
ATOM 1683 N N . LEU A 1 212 ? -5.309 9.267 7.687 1.00 93.69 212 LEU A N 1
ATOM 1684 C CA . LEU A 1 212 ? -6.351 9.985 6.978 1.00 93.69 212 LEU A CA 1
ATOM 1685 C C . LEU A 1 212 ? -7.580 9.082 6.873 1.00 93.69 212 LEU A C 1
ATOM 1687 O O . LEU A 1 212 ? -7.514 8.002 6.288 1.00 93.69 212 LEU A O 1
ATOM 1691 N N . SER A 1 213 ? -8.709 9.527 7.411 1.00 91.75 213 SER A N 1
ATOM 1692 C CA . SER A 1 213 ? -9.958 8.767 7.400 1.00 91.75 213 SER A CA 1
ATOM 1693 C C . SER A 1 213 ? -11.147 9.595 6.924 1.00 91.75 213 SER A C 1
ATOM 1695 O O . SER A 1 213 ? -11.112 10.829 6.877 1.00 91.75 213 SER A O 1
ATOM 1697 N N . LYS A 1 214 ? -12.216 8.903 6.545 1.00 88.81 214 LYS A N 1
ATOM 1698 C CA . LYS A 1 214 ? -13.510 9.478 6.183 1.00 88.81 214 LYS A CA 1
ATOM 1699 C C . LYS A 1 214 ? -14.590 8.864 7.079 1.00 88.81 214 LYS A C 1
ATOM 1701 O O . LYS A 1 214 ? -14.688 7.639 7.138 1.00 88.81 214 LYS A O 1
ATOM 1706 N N . PRO A 1 215 ? -15.426 9.673 7.753 1.00 82.50 215 PRO A N 1
ATOM 1707 C CA . PRO A 1 215 ? -16.532 9.161 8.556 1.00 82.50 215 PRO A CA 1
ATOM 1708 C C . PRO A 1 215 ? -17.497 8.285 7.748 1.00 82.50 215 PRO A C 1
ATOM 1710 O O . PRO A 1 215 ? -17.604 8.409 6.527 1.00 82.50 215 PRO A O 1
ATOM 1713 N N . MET A 1 216 ? -18.264 7.446 8.447 1.00 75.06 216 MET A N 1
ATOM 1714 C CA . MET A 1 216 ? -19.359 6.670 7.857 1.00 75.06 216 MET A CA 1
ATOM 1715 C C . MET A 1 216 ? -20.325 7.602 7.096 1.00 75.06 216 MET A C 1
ATOM 1717 O O . MET A 1 216 ? -20.675 8.672 7.592 1.00 75.06 216 MET A O 1
ATOM 1721 N N . PHE A 1 217 ? -20.707 7.225 5.870 1.00 69.81 217 PHE A N 1
ATOM 1722 C CA . PHE A 1 217 ? -21.483 8.052 4.922 1.00 69.81 217 PHE A CA 1
ATOM 1723 C C . PHE A 1 217 ? -20.814 9.362 4.474 1.00 69.81 217 PHE A C 1
ATOM 1725 O O . PHE A 1 217 ? -21.417 10.150 3.752 1.00 69.81 217 PHE A O 1
ATOM 1732 N N . GLY A 1 218 ? -19.561 9.606 4.867 1.00 60.16 218 GLY A N 1
ATOM 1733 C CA . GLY A 1 218 ? -18.853 10.847 4.577 1.00 60.16 218 GLY A CA 1
ATOM 1734 C C . GLY A 1 218 ? -19.456 12.076 5.245 1.00 60.16 218 GLY A C 1
ATOM 1735 O O . GLY A 1 218 ? -19.147 13.168 4.798 1.00 60.16 218 GLY A O 1
ATOM 1736 N N . LEU A 1 219 ? -20.304 11.925 6.267 1.00 60.12 219 LEU A N 1
ATOM 1737 C CA . LEU A 1 219 ? -21.007 13.035 6.910 1.00 60.12 219 LEU A CA 1
ATOM 1738 C C . LEU A 1 219 ? -20.648 13.121 8.395 1.00 60.12 219 LEU A C 1
ATOM 1740 O O . LEU A 1 219 ? -20.790 12.154 9.143 1.00 60.12 219 LEU A O 1
ATOM 1744 N N . GLN A 1 220 ? -20.257 14.308 8.853 1.00 62.38 220 GLN A N 1
ATOM 1745 C CA . GLN A 1 220 ? -20.208 14.639 10.274 1.00 62.38 220 GLN A CA 1
ATOM 1746 C C . GLN A 1 220 ? -21.509 15.357 10.661 1.00 62.38 220 GLN A C 1
ATOM 1748 O O . GLN A 1 220 ? -21.657 16.556 10.445 1.00 62.38 220 GLN A O 1
ATOM 1753 N N . ALA A 1 221 ? -22.470 14.627 11.240 1.00 60.88 221 ALA A N 1
ATOM 1754 C CA . ALA A 1 221 ? -23.811 15.151 11.545 1.00 60.88 221 ALA A CA 1
ATOM 1755 C C . ALA A 1 221 ? -23.806 16.415 12.433 1.00 60.88 221 ALA A C 1
ATOM 1757 O O . ALA A 1 221 ? -24.669 17.278 12.293 1.00 60.88 221 ALA A O 1
ATOM 1758 N N . GLY A 1 222 ? -22.798 16.568 13.299 1.00 60.84 222 GLY A N 1
ATOM 1759 C CA . GLY A 1 222 ? -22.612 17.778 14.106 1.00 60.84 222 GLY A CA 1
ATOM 1760 C C . GLY A 1 222 ? -22.330 19.043 13.285 1.00 60.84 222 GLY A C 1
ATOM 1761 O O . GLY A 1 222 ? -22.675 20.129 13.736 1.00 60.84 222 GLY A O 1
ATOM 1762 N N . ASN A 1 223 ? -21.764 18.909 12.082 1.00 62.03 223 ASN A N 1
ATOM 1763 C CA . ASN A 1 223 ? -21.475 20.028 11.182 1.00 62.03 223 ASN A CA 1
ATOM 1764 C C . ASN A 1 223 ? -22.736 20.462 10.422 1.00 62.03 223 ASN A C 1
ATOM 1766 O O . ASN A 1 223 ? -22.910 21.648 10.168 1.00 62.03 223 ASN A O 1
ATOM 1770 N N . ILE A 1 224 ? -23.668 19.533 10.161 1.00 59.28 224 ILE A N 1
ATOM 1771 C CA . ILE A 1 224 ? -24.978 19.840 9.557 1.00 59.28 224 ILE A CA 1
ATOM 1772 C C . ILE A 1 224 ? -25.757 20.807 10.456 1.00 59.28 224 ILE A C 1
ATOM 1774 O O . ILE A 1 224 ? -26.276 21.813 9.984 1.00 59.28 224 ILE A O 1
ATOM 1778 N N . LEU A 1 225 ? -25.773 20.548 11.767 1.00 67.00 225 LEU A N 1
ATOM 1779 C CA . LEU A 1 225 ? -26.434 21.412 12.753 1.00 67.00 225 LEU A CA 1
ATOM 1780 C C . LEU A 1 225 ? -25.760 22.788 12.906 1.00 67.00 225 LEU A C 1
ATOM 1782 O O . LEU A 1 225 ? -26.376 23.710 13.432 1.00 67.00 225 LEU A O 1
ATOM 1786 N N . LYS A 1 226 ? -24.510 22.925 12.450 1.00 75.00 226 LYS A N 1
ATOM 1787 C CA . LYS A 1 226 ? -23.716 24.162 12.496 1.00 75.00 226 LYS A CA 1
ATOM 1788 C C . LYS A 1 226 ? -23.637 24.888 11.146 1.00 75.00 226 LYS A C 1
ATOM 1790 O O . LYS A 1 226 ? -23.018 25.943 11.077 1.00 75.00 226 LYS A O 1
ATOM 1795 N N . GLY A 1 227 ? -24.240 24.343 10.084 1.00 55.97 227 GLY A N 1
ATOM 1796 C CA . GLY A 1 227 ? -24.139 24.890 8.725 1.00 55.97 227 GLY A CA 1
ATOM 1797 C C . GLY A 1 227 ? -22.746 24.762 8.089 1.00 55.97 227 GLY A C 1
ATOM 1798 O O . GLY A 1 227 ? -22.454 25.442 7.110 1.00 55.97 227 GLY A O 1
ATOM 1799 N N . GLU A 1 228 ? -21.879 23.909 8.635 1.00 65.94 228 GLU A N 1
ATOM 1800 C CA . GLU A 1 228 ? -20.528 23.648 8.130 1.00 65.94 228 GLU A CA 1
ATOM 1801 C C . GLU A 1 228 ? -20.534 22.495 7.112 1.00 65.94 228 GLU A C 1
ATOM 1803 O O . GLU A 1 228 ? -21.454 21.674 7.091 1.00 65.94 228 GLU A O 1
ATOM 1808 N N . ASN A 1 229 ? -19.486 22.390 6.281 1.00 57.31 229 ASN A N 1
ATOM 1809 C CA . ASN A 1 229 ? -19.363 21.287 5.324 1.00 57.31 229 ASN A CA 1
ATOM 1810 C C . ASN A 1 229 ? -19.362 19.937 6.075 1.00 57.31 229 ASN A C 1
ATOM 1812 O O . ASN A 1 229 ? -18.456 19.677 6.875 1.00 57.31 229 ASN A O 1
ATOM 1816 N N . PRO A 1 230 ? -20.354 19.061 5.835 1.00 57.16 230 PRO A N 1
ATOM 1817 C CA . PRO A 1 230 ? -20.428 17.788 6.532 1.00 57.16 230 PRO A CA 1
ATOM 1818 C C . PRO A 1 230 ? -19.452 16.756 5.953 1.00 57.16 230 PRO A C 1
ATOM 1820 O O . PRO A 1 230 ? -19.153 15.776 6.635 1.00 57.16 230 PRO A O 1
ATOM 1823 N N . PHE A 1 231 ? -18.931 16.983 4.740 1.00 66.88 231 PHE A N 1
ATOM 1824 C CA . PHE A 1 231 ? -17.941 16.138 4.079 1.00 66.88 231 PHE A CA 1
ATOM 1825 C C . PHE A 1 231 ? -16.534 16.478 4.546 1.00 66.88 231 PHE A C 1
ATOM 1827 O O . PHE A 1 231 ? -15.822 17.282 3.944 1.00 66.88 231 PHE A O 1
ATOM 1834 N N . VAL A 1 232 ? -16.129 15.828 5.631 1.00 74.25 232 VAL A N 1
ATOM 1835 C CA . VAL A 1 232 ? -14.803 15.993 6.222 1.00 74.25 232 VAL A CA 1
ATOM 1836 C C . VAL A 1 232 ? -13.947 14.751 6.004 1.00 74.25 232 VAL A C 1
ATOM 1838 O O . VAL A 1 232 ? -14.404 13.617 6.150 1.00 74.25 232 VAL A O 1
ATOM 1841 N N . LYS A 1 233 ? -12.675 14.977 5.677 1.00 85.25 233 LYS A N 1
ATOM 1842 C CA . LYS A 1 233 ? -11.615 13.995 5.906 1.00 85.25 233 LYS A CA 1
ATOM 1843 C C . LYS A 1 233 ? -10.955 14.349 7.231 1.00 85.25 233 LYS A C 1
ATOM 1845 O O . LYS A 1 233 ? -10.701 15.524 7.493 1.00 85.25 233 LYS A O 1
ATOM 1850 N N . LEU A 1 234 ? -10.704 13.352 8.064 1.00 87.56 234 LEU A N 1
ATOM 1851 C CA . LEU A 1 234 ? -10.087 13.527 9.370 1.00 87.56 234 LEU A CA 1
ATOM 1852 C C . LEU A 1 234 ? -8.637 13.070 9.284 1.00 87.56 234 LEU A C 1
ATOM 1854 O O . LEU A 1 234 ? -8.371 11.942 8.882 1.00 87.56 234 LEU A O 1
ATOM 1858 N N . LEU A 1 235 ? -7.709 13.943 9.668 1.00 91.06 235 LEU A N 1
ATOM 1859 C CA . LEU A 1 235 ? -6.318 13.569 9.890 1.00 91.06 235 LEU A CA 1
ATOM 1860 C C . LEU A 1 235 ? -6.109 13.396 11.394 1.00 91.06 235 LEU A C 1
ATOM 1862 O O . LEU A 1 235 ? -6.229 14.354 12.157 1.00 91.06 235 LEU A O 1
ATOM 1866 N N . GLN A 1 236 ? -5.828 12.171 11.821 1.00 91.81 236 GLN A N 1
ATOM 1867 C CA . GLN A 1 236 ? -5.627 11.818 13.224 1.00 91.81 236 GLN A CA 1
ATOM 1868 C C . GLN A 1 236 ? -4.206 11.301 13.417 1.00 91.81 236 GLN A C 1
ATOM 1870 O O . GLN A 1 236 ? -3.721 10.512 12.614 1.00 91.81 236 GLN A O 1
ATOM 1875 N N . VAL A 1 237 ? -3.531 11.740 14.478 1.00 93.75 237 VAL A N 1
ATOM 1876 C CA . VAL A 1 237 ? -2.159 11.317 14.780 1.00 93.75 237 VAL A CA 1
ATOM 1877 C C . VAL A 1 237 ? -2.169 10.448 16.026 1.00 93.75 237 VAL A C 1
ATOM 1879 O O . VAL A 1 237 ? -2.585 10.889 17.097 1.00 93.75 237 VAL A O 1
ATOM 1882 N N . TYR A 1 238 ? -1.682 9.223 15.879 1.00 92.44 238 TYR A N 1
ATOM 1883 C CA . TYR A 1 238 ? -1.600 8.227 16.936 1.00 92.44 238 TYR A CA 1
ATOM 1884 C C . TYR A 1 238 ? -0.147 8.038 17.346 1.00 92.44 238 TYR A C 1
ATOM 1886 O O . TYR A 1 238 ? 0.726 7.886 16.495 1.00 92.44 238 TYR A O 1
ATOM 1894 N N . SER A 1 239 ? 0.116 8.023 18.649 1.00 90.69 239 SER A N 1
ATOM 1895 C CA . SER A 1 239 ? 1.405 7.572 19.173 1.00 90.69 239 SER A CA 1
ATOM 1896 C C . SER A 1 239 ? 1.386 6.053 19.273 1.00 90.69 239 SER A C 1
ATOM 1898 O O . SER A 1 239 ? 0.521 5.492 19.945 1.00 90.69 239 SER A O 1
ATOM 1900 N N . VAL A 1 240 ? 2.350 5.392 18.643 1.00 85.50 240 VAL A N 1
ATOM 1901 C CA . VAL A 1 240 ? 2.534 3.941 18.736 1.00 85.50 240 VAL A CA 1
ATOM 1902 C C . VAL A 1 240 ? 3.700 3.655 19.668 1.00 85.50 240 VAL A C 1
ATOM 1904 O O . VAL A 1 240 ? 4.794 4.202 19.533 1.00 85.50 240 VAL A O 1
ATOM 1907 N N . SER A 1 241 ? 3.438 2.826 20.676 1.00 68.25 241 SER A N 1
ATOM 1908 C CA . SER A 1 241 ? 4.470 2.376 21.604 1.00 68.25 241 SER A CA 1
ATOM 1909 C C . SER A 1 241 ? 5.181 1.175 20.999 1.00 68.25 241 SER A C 1
ATOM 1911 O O . SER A 1 241 ? 4.545 0.157 20.741 1.00 68.25 241 SER A O 1
ATOM 1913 N N . VAL A 1 242 ? 6.492 1.298 20.808 1.00 52.47 242 VAL A N 1
ATOM 1914 C CA . VAL A 1 242 ? 7.372 0.167 20.508 1.00 52.47 242 VAL A CA 1
ATOM 1915 C C . VAL A 1 242 ? 7.418 -0.691 21.773 1.00 52.47 242 VAL A C 1
ATOM 1917 O O . VAL A 1 242 ? 7.924 -0.237 22.801 1.00 52.47 242 VAL A O 1
ATOM 1920 N N . ARG A 1 243 ? 6.803 -1.871 21.749 1.00 45.94 243 ARG A N 1
ATOM 1921 C CA . ARG A 1 243 ? 6.943 -2.884 22.799 1.00 45.94 243 ARG A CA 1
ATOM 1922 C C . ARG A 1 243 ? 7.332 -4.197 22.164 1.00 45.94 243 ARG A C 1
ATOM 1924 O O . ARG A 1 243 ? 6.644 -4.566 21.189 1.00 45.94 243 ARG A O 1
#